Protein AF-R1BAF7-F1 (afdb_monomer_lite)

Organism: Emiliania huxleyi (NCBI:txid2903)

pLDDT: mean 77.59, std 19.06, range [38.59, 98.38]

Foldseek 3Di:
DCDPVLVVLLVVLVVLLVVLVCLVVVLVVLVVVLVVLVVVLVVLVVVLVVLVVLLVVLVVVLCCCVPPPQNVDQVNPVVCPVVVGSVSVSVVSVVVNVVSVVCNVVSVVSSVVSVVVSVVSVVVSVLSVVSVVSSVVSVVVSVVSVVVVVVVVVVVVVVVCVVVPPDPPVVVVVVVVVVVVVVVVVVVVVVVVVVVVVVVVVPCPPPPPPPPPDDDPPPVVCPVCVVVVVVVVVVVVVVVVVVVVVVVVVVVVVVVVVVVVVVVVVVVVVVVVVVVVVVVVVVVVVVCVVVPVPDPPDPDPPPPPVPPPDDPVVVVCSVVVVVVVVVPPDPPPPDDPDDDDDD

Structure (mmCIF, N/CA/C/O backb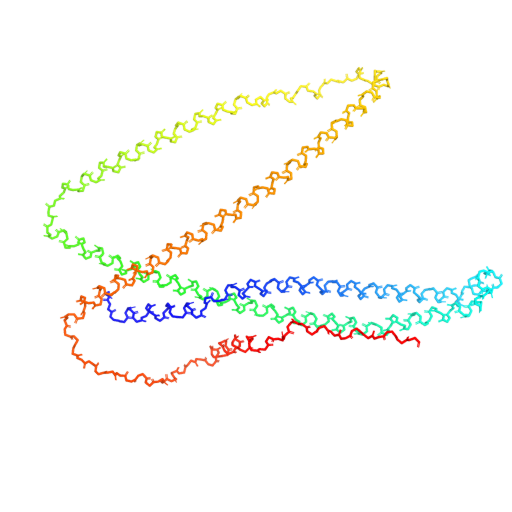one):
data_AF-R1BAF7-F1
#
_entry.id   AF-R1BAF7-F1
#
loop_
_atom_site.group_PDB
_atom_site.id
_atom_site.type_symbol
_atom_site.label_atom_id
_atom_site.label_alt_id
_atom_site.label_comp_id
_atom_site.label_asym_id
_atom_site.label_entity_id
_atom_site.label_seq_id
_atom_site.pdbx_PDB_ins_code
_atom_site.Cartn_x
_atom_site.Cartn_y
_atom_site.Cartn_z
_atom_site.occupancy
_atom_site.B_iso_or_equiv
_atom_site.auth_seq_id
_atom_site.auth_comp_id
_atom_site.auth_asym_id
_atom_site.auth_atom_id
_atom_site.pdbx_PDB_model_num
ATOM 1 N N . MET A 1 1 ? -37.057 0.776 29.603 1.00 69.56 1 MET A N 1
ATOM 2 C CA . MET A 1 1 ? -37.163 -0.385 30.514 1.00 69.56 1 MET A CA 1
ATOM 3 C C . MET A 1 1 ? -36.109 -1.383 30.066 1.00 69.56 1 MET A C 1
ATOM 5 O O . MET A 1 1 ? -36.058 -1.665 28.878 1.00 69.56 1 MET A O 1
ATOM 9 N N . VAL A 1 2 ? -35.206 -1.800 30.955 1.00 88.19 2 VAL A N 1
ATOM 10 C CA . VAL A 1 2 ? -34.151 -2.774 30.626 1.00 88.19 2 VAL A CA 1
ATOM 11 C C . VAL A 1 2 ? -34.770 -4.167 30.746 1.00 88.19 2 VAL A C 1
ATOM 13 O O . VAL A 1 2 ? -35.084 -4.596 31.853 1.00 88.19 2 VAL A O 1
ATOM 16 N N . ASP A 1 3 ? -35.018 -4.827 29.617 1.00 91.94 3 ASP A N 1
ATOM 17 C CA . ASP A 1 3 ? -35.685 -6.131 29.537 1.00 91.94 3 ASP A CA 1
ATOM 18 C C . ASP A 1 3 ? -34.829 -7.175 28.790 1.00 91.94 3 ASP A C 1
ATOM 20 O O . ASP A 1 3 ? -33.688 -6.918 28.401 1.00 91.94 3 ASP A O 1
ATOM 24 N N . ALA A 1 4 ? -35.363 -8.385 28.595 1.00 89.31 4 ALA A N 1
ATOM 25 C CA . ALA A 1 4 ? -34.662 -9.450 27.875 1.00 89.31 4 ALA A CA 1
ATOM 26 C C . ALA A 1 4 ? -34.338 -9.079 26.412 1.00 89.31 4 ALA A C 1
ATOM 28 O O . ALA A 1 4 ? -33.277 -9.451 25.905 1.00 89.31 4 ALA A O 1
ATOM 29 N N . GLY A 1 5 ? -35.216 -8.319 25.746 1.00 93.25 5 GLY A N 1
ATOM 30 C CA . GLY A 1 5 ? -35.018 -7.872 24.366 1.00 93.25 5 GLY A CA 1
ATOM 31 C C . GLY A 1 5 ? -33.861 -6.882 24.243 1.00 93.25 5 GLY A C 1
ATOM 32 O O . GLY A 1 5 ? -33.049 -6.986 23.322 1.00 93.25 5 GLY A O 1
ATOM 33 N N . PHE A 1 6 ? -33.722 -5.981 25.217 1.00 94.06 6 PHE A N 1
ATOM 34 C CA . PHE A 1 6 ? -32.590 -5.065 25.322 1.00 94.06 6 PHE A CA 1
ATOM 35 C C . PHE A 1 6 ? -31.250 -5.817 25.368 1.00 94.06 6 PHE A C 1
ATOM 37 O O . PHE A 1 6 ? -30.344 -5.513 24.590 1.00 94.06 6 PHE A O 1
ATOM 44 N N . PHE A 1 7 ? -31.129 -6.832 26.233 1.00 91.25 7 PHE A N 1
ATOM 45 C CA . PHE A 1 7 ? -29.902 -7.629 26.339 1.00 91.25 7 PHE A CA 1
ATOM 46 C C . PHE A 1 7 ? -29.615 -8.414 25.056 1.00 91.25 7 PHE A C 1
ATOM 48 O O . PHE A 1 7 ? -28.484 -8.410 24.578 1.00 91.25 7 PHE A O 1
ATOM 55 N N . SER A 1 8 ? -30.646 -9.016 24.455 1.00 94.06 8 SER A N 1
ATOM 56 C CA . SER A 1 8 ? -30.502 -9.749 23.195 1.00 94.06 8 SER A CA 1
ATOM 57 C C . SER A 1 8 ? -29.991 -8.861 22.058 1.00 94.06 8 SER A C 1
ATOM 59 O O . SER A 1 8 ? -29.144 -9.298 21.282 1.00 94.06 8 SER A O 1
ATOM 61 N N . ARG A 1 9 ? -30.478 -7.617 21.950 1.00 96.00 9 ARG A N 1
ATOM 62 C CA . ARG A 1 9 ? -29.999 -6.663 20.938 1.00 96.00 9 ARG A CA 1
ATOM 63 C C . ARG A 1 9 ? -28.548 -6.265 21.189 1.00 96.00 9 ARG A C 1
ATOM 65 O O . ARG A 1 9 ? -27.756 -6.268 20.255 1.00 96.00 9 ARG A O 1
ATOM 72 N N . HIS A 1 10 ? -28.192 -5.954 22.434 1.00 95.19 10 HIS A N 1
ATOM 73 C CA . HIS A 1 10 ? -26.815 -5.614 22.791 1.00 95.19 10 HIS A CA 1
ATOM 74 C C . HIS A 1 10 ? -25.835 -6.752 22.451 1.00 95.19 10 HIS A C 1
ATOM 76 O O . HIS A 1 10 ? -24.761 -6.506 21.895 1.00 95.19 10 HIS A O 1
ATOM 82 N N . ASP A 1 11 ? -26.207 -7.994 22.767 1.00 94.31 11 ASP A N 1
ATOM 83 C CA . ASP A 1 11 ? -25.380 -9.169 22.492 1.00 94.31 11 ASP A CA 1
ATOM 84 C C . ASP A 1 11 ? -25.240 -9.407 20.979 1.00 94.31 11 ASP A C 1
ATOM 86 O O . ASP A 1 11 ? -24.140 -9.699 20.511 1.00 94.31 11 ASP A O 1
ATOM 90 N N . ALA A 1 12 ? -26.306 -9.182 20.199 1.00 96.75 12 ALA A N 1
ATOM 91 C CA . ALA A 1 12 ? -26.259 -9.242 18.736 1.00 96.75 12 ALA A CA 1
ATOM 92 C C . ALA A 1 12 ? -25.323 -8.180 18.130 1.00 96.75 12 ALA A C 1
ATOM 94 O O . ALA A 1 12 ? -24.462 -8.523 17.321 1.00 96.75 12 ALA A O 1
ATOM 95 N N . LEU A 1 13 ? -25.426 -6.917 18.567 1.00 95.56 13 LEU A N 1
ATOM 96 C CA . LEU A 1 13 ? -24.535 -5.834 18.121 1.00 95.56 13 LEU A CA 1
ATOM 97 C C . LEU A 1 13 ? -23.070 -6.136 18.458 1.00 95.56 13 LEU A C 1
ATOM 99 O O . LEU A 1 13 ? -22.183 -5.942 17.630 1.00 95.56 13 LEU A O 1
ATOM 103 N N . SER A 1 14 ? -22.821 -6.643 19.668 1.00 95.19 14 SER A N 1
ATOM 104 C CA . SER A 1 14 ? -21.474 -6.999 20.126 1.00 95.19 14 SER A CA 1
ATOM 105 C C . SER A 1 14 ? -20.892 -8.165 19.320 1.00 95.19 14 SER A C 1
ATOM 107 O O . SER A 1 14 ? -19.715 -8.138 18.969 1.00 95.19 14 SER A O 1
ATOM 109 N N . ALA A 1 15 ? -21.705 -9.175 18.995 1.00 96.25 15 ALA A N 1
ATOM 110 C CA . ALA A 1 15 ? -21.289 -10.300 18.161 1.00 96.25 15 ALA A CA 1
ATOM 111 C C . ALA A 1 15 ? -20.980 -9.865 16.717 1.00 96.25 15 ALA A C 1
ATOM 113 O O . ALA A 1 15 ? -19.962 -10.278 16.159 1.00 96.25 15 ALA A O 1
ATOM 114 N N . GLU A 1 16 ? -21.811 -8.995 16.131 1.00 96.88 16 GLU A N 1
ATOM 115 C CA . GLU A 1 16 ? -21.566 -8.427 14.799 1.00 96.88 16 GLU A CA 1
ATOM 116 C C . GLU A 1 16 ? -20.278 -7.587 14.796 1.00 96.88 16 GLU A C 1
ATOM 118 O O . GLU A 1 16 ? -19.414 -7.796 13.944 1.00 96.88 16 GLU A O 1
ATOM 123 N N . ALA A 1 17 ? -20.075 -6.716 15.791 1.00 96.00 17 ALA A N 1
ATOM 124 C CA . ALA A 1 17 ? -18.843 -5.938 15.923 1.00 96.00 17 ALA A CA 1
ATOM 125 C C . ALA A 1 17 ? -17.602 -6.841 16.055 1.00 96.00 17 ALA A C 1
ATOM 127 O O . ALA A 1 17 ? -16.595 -6.618 15.380 1.00 96.00 17 ALA A O 1
ATOM 128 N N . GLN A 1 18 ? -17.695 -7.912 16.851 1.00 95.19 18 GLN A N 1
ATOM 129 C CA . GLN A 1 18 ? -16.618 -8.888 17.022 1.00 95.19 18 GLN A CA 1
ATOM 130 C C . GLN A 1 18 ? -16.275 -9.614 15.713 1.00 95.19 18 GLN A C 1
ATOM 132 O O . GLN A 1 18 ? -15.103 -9.890 15.454 1.00 95.19 18 GLN A O 1
ATOM 137 N N . SER A 1 19 ? -17.264 -9.892 14.857 1.00 96.25 19 SER A N 1
ATOM 138 C CA . SER A 1 19 ? -17.020 -10.496 13.538 1.00 96.25 19 SER A CA 1
ATOM 139 C C . SER A 1 19 ? -16.192 -9.593 12.608 1.00 96.25 19 SER A C 1
ATOM 141 O O . SER A 1 19 ? -15.503 -10.084 11.716 1.00 96.25 19 SER A O 1
ATOM 143 N N . LEU A 1 20 ? -16.187 -8.279 12.865 1.00 96.12 20 LEU A N 1
ATOM 144 C CA . LEU A 1 20 ? -15.464 -7.258 12.101 1.00 96.12 20 LEU A CA 1
ATOM 145 C C . LEU A 1 20 ? -14.132 -6.833 12.752 1.00 96.12 20 LEU A C 1
ATOM 147 O O . LEU A 1 20 ? -13.498 -5.874 12.302 1.00 96.12 20 LEU A O 1
ATOM 151 N N . LEU A 1 21 ? -13.671 -7.529 13.799 1.00 95.25 21 LEU A N 1
ATOM 152 C CA . LEU A 1 21 ? -12.468 -7.163 14.561 1.00 95.25 21 LEU A CA 1
ATOM 153 C C . LEU A 1 21 ? -11.217 -7.020 13.670 1.00 95.25 21 LEU A C 1
ATOM 155 O O . LEU A 1 21 ? -10.439 -6.082 13.824 1.00 95.25 21 LEU A O 1
ATOM 159 N N . TYR A 1 22 ? -11.049 -7.907 12.687 1.00 93.69 22 TYR A N 1
ATOM 160 C CA . TYR A 1 22 ? -9.862 -7.935 11.823 1.00 93.69 22 TYR A CA 1
ATOM 161 C C . TYR A 1 22 ? -9.885 -6.912 10.672 1.00 93.69 22 TYR A C 1
ATOM 163 O O . TYR A 1 22 ? -8.894 -6.794 9.948 1.00 93.69 22 TYR A O 1
ATOM 171 N N . ALA A 1 23 ? -10.977 -6.156 10.497 1.00 94.31 23 ALA A N 1
ATOM 172 C CA . ALA A 1 23 ? -11.142 -5.246 9.362 1.00 94.31 23 ALA A CA 1
ATOM 173 C C . ALA A 1 23 ? -10.102 -4.109 9.334 1.00 94.31 23 ALA A C 1
ATOM 175 O O . ALA A 1 23 ? -9.592 -3.794 8.263 1.00 94.31 23 ALA A O 1
ATOM 176 N N . ASP A 1 24 ? -9.728 -3.528 10.484 1.00 95.38 24 ASP A N 1
ATOM 177 C CA . ASP A 1 24 ? -8.700 -2.468 10.535 1.00 95.38 24 ASP A CA 1
ATOM 178 C C . ASP A 1 24 ? -7.315 -2.989 10.133 1.00 95.38 24 ASP A C 1
ATOM 180 O O . ASP A 1 24 ? -6.595 -2.334 9.378 1.00 95.38 24 ASP A O 1
ATOM 184 N N . GLY A 1 25 ? -6.944 -4.178 10.624 1.00 91.88 25 GLY A N 1
ATOM 185 C CA . GLY A 1 25 ? -5.668 -4.812 10.290 1.00 91.88 25 GLY A CA 1
ATOM 186 C C . GLY A 1 25 ? -5.573 -5.105 8.794 1.00 91.88 25 GLY A C 1
ATOM 187 O O . GLY A 1 25 ? -4.608 -4.700 8.145 1.00 91.88 25 GLY A O 1
ATOM 188 N N . ALA A 1 26 ? -6.624 -5.711 8.234 1.00 93.44 26 ALA A N 1
ATOM 189 C CA . ALA A 1 26 ? -6.725 -5.973 6.802 1.00 93.44 26 ALA A CA 1
ATOM 190 C C . ALA A 1 26 ? -6.718 -4.679 5.969 1.00 93.44 26 ALA A C 1
ATOM 192 O O . ALA A 1 26 ? -6.096 -4.633 4.907 1.00 93.44 26 ALA A O 1
ATOM 193 N N . LEU A 1 27 ? -7.375 -3.610 6.440 1.00 95.62 27 LEU A N 1
ATOM 194 C CA . LEU A 1 27 ? -7.372 -2.312 5.764 1.00 95.62 27 LEU A CA 1
ATOM 195 C C . LEU A 1 27 ? -5.961 -1.718 5.714 1.00 95.62 27 LEU A C 1
ATOM 197 O O . LEU A 1 27 ? -5.528 -1.266 4.654 1.00 95.62 27 LEU A O 1
ATOM 201 N N . SER A 1 28 ? -5.241 -1.741 6.836 1.00 95.69 28 SER A N 1
ATOM 202 C CA . SER A 1 28 ? -3.860 -1.258 6.923 1.00 95.69 28 SER A CA 1
ATOM 203 C C . SER A 1 28 ? -2.930 -2.021 5.971 1.00 95.69 28 SER A C 1
ATOM 205 O O . SER A 1 28 ? -2.203 -1.407 5.186 1.00 95.69 28 SER A O 1
ATOM 207 N N . GLU A 1 29 ? -3.016 -3.355 5.962 1.00 94.25 29 GLU A N 1
ATOM 208 C CA . GLU A 1 29 ? -2.241 -4.212 5.056 1.00 94.25 29 GLU A CA 1
ATOM 209 C C . GLU A 1 29 ? -2.571 -3.924 3.582 1.00 94.25 29 GLU A C 1
ATOM 211 O O . GLU A 1 29 ? -1.671 -3.711 2.767 1.00 94.25 29 GLU A O 1
ATOM 216 N N . THR A 1 30 ? -3.858 -3.821 3.240 1.00 91.94 30 THR A N 1
ATOM 217 C CA . THR A 1 30 ? -4.313 -3.501 1.876 1.00 91.94 30 THR A CA 1
ATOM 218 C C . THR A 1 30 ? -3.795 -2.132 1.427 1.00 91.94 30 THR A C 1
ATOM 220 O O . THR A 1 30 ? -3.320 -1.983 0.303 1.00 91.94 30 THR A O 1
ATOM 223 N N . GLN A 1 31 ? -3.808 -1.129 2.310 1.00 97.31 31 GLN A N 1
ATOM 224 C CA . GLN A 1 31 ? -3.257 0.197 2.018 1.00 97.31 31 GLN A CA 1
ATOM 225 C C . GLN A 1 31 ? -1.736 0.174 1.826 1.00 97.31 31 GLN A C 1
ATOM 227 O O . GLN A 1 31 ? -1.216 0.885 0.960 1.00 97.31 31 GLN A O 1
ATOM 232 N N . GLN A 1 32 ? -1.007 -0.627 2.606 1.00 95.62 32 GLN A N 1
ATOM 233 C CA . GLN A 1 32 ? 0.432 -0.811 2.425 1.00 95.62 32 GLN A CA 1
ATOM 234 C C . GLN A 1 32 ? 0.739 -1.476 1.077 1.00 95.62 32 GLN A C 1
ATOM 236 O O . GLN A 1 32 ? 1.602 -0.990 0.338 1.00 95.62 32 GLN A O 1
ATOM 241 N N . ASN A 1 33 ? -0.009 -2.524 0.723 1.00 93.44 33 ASN A N 1
ATOM 242 C CA . ASN A 1 33 ? 0.102 -3.200 -0.568 1.00 93.44 33 ASN A CA 1
ATOM 243 C C . ASN A 1 33 ? -0.200 -2.238 -1.720 1.00 93.44 33 ASN A C 1
ATOM 245 O O . ASN A 1 33 ? 0.594 -2.143 -2.652 1.00 93.44 33 ASN A O 1
ATOM 249 N N . LEU A 1 34 ? -1.263 -1.436 -1.618 1.00 97.12 34 LEU A N 1
ATOM 250 C CA . LEU A 1 34 ? -1.613 -0.432 -2.622 1.00 97.12 34 LEU A CA 1
ATOM 251 C C . LEU A 1 34 ? -0.464 0.561 -2.865 1.00 97.12 34 LEU A C 1
ATOM 253 O O . LEU A 1 34 ? -0.120 0.838 -4.015 1.00 97.12 34 LEU A O 1
ATOM 257 N N . ARG A 1 35 ? 0.189 1.058 -1.804 1.00 97.94 35 ARG A N 1
ATOM 258 C CA . ARG A 1 35 ? 1.363 1.947 -1.929 1.00 97.94 35 ARG A CA 1
ATOM 259 C C . ARG A 1 35 ? 2.546 1.252 -2.604 1.00 97.94 35 ARG A C 1
ATOM 261 O O . ARG A 1 35 ? 3.232 1.871 -3.417 1.00 97.94 35 ARG A O 1
ATOM 268 N N . SER A 1 36 ? 2.789 -0.015 -2.271 1.00 95.69 36 SER A N 1
ATOM 269 C CA . SER A 1 36 ? 3.869 -0.810 -2.862 1.00 95.69 36 SER A CA 1
ATOM 270 C C . SER A 1 36 ? 3.627 -1.099 -4.347 1.00 95.69 36 SER A C 1
ATOM 272 O O . SER A 1 36 ? 4.528 -0.895 -5.156 1.00 95.69 36 SER A O 1
ATOM 274 N N . VAL A 1 37 ? 2.410 -1.490 -4.730 1.00 95.12 37 VAL A N 1
ATOM 275 C CA . VAL A 1 37 ? 2.057 -1.755 -6.133 1.00 95.12 37 VAL A CA 1
ATOM 276 C C . VAL A 1 37 ? 2.070 -0.462 -6.951 1.00 95.12 37 VAL A C 1
ATOM 278 O O . VAL A 1 37 ? 2.620 -0.448 -8.046 1.00 95.12 37 VAL A O 1
ATOM 281 N N . THR A 1 38 ? 1.587 0.653 -6.393 1.00 97.31 38 THR A N 1
ATOM 282 C CA . THR A 1 38 ? 1.651 1.970 -7.056 1.00 97.31 38 THR A CA 1
ATOM 283 C C . THR A 1 38 ? 3.096 2.405 -7.330 1.00 97.31 38 THR A C 1
ATOM 285 O O . THR A 1 38 ? 3.392 2.989 -8.368 1.00 97.31 38 THR A O 1
ATOM 288 N N . SER A 1 39 ? 4.041 2.136 -6.422 1.00 96.06 39 SER A N 1
ATOM 289 C CA . SER A 1 39 ? 5.450 2.464 -6.684 1.00 96.06 39 SER A CA 1
ATOM 290 C C . SER A 1 39 ? 6.077 1.539 -7.735 1.00 96.06 39 SER A C 1
ATOM 292 O O . SER A 1 39 ? 6.884 1.996 -8.551 1.00 96.06 39 SER A O 1
ATOM 294 N N . ALA A 1 40 ? 5.679 0.263 -7.760 1.00 94.75 40 ALA A N 1
ATOM 295 C CA . ALA A 1 40 ? 6.088 -0.691 -8.784 1.00 94.75 40 ALA A CA 1
ATOM 296 C C . ALA A 1 40 ? 5.547 -0.324 -10.177 1.00 94.75 40 ALA A C 1
ATOM 298 O O . ALA A 1 40 ? 6.279 -0.458 -11.157 1.00 94.75 40 ALA A O 1
ATOM 299 N N . GLU A 1 41 ? 4.313 0.174 -10.261 1.00 97.88 41 GLU A N 1
ATOM 300 C CA . GLU A 1 41 ? 3.677 0.657 -11.493 1.00 97.88 41 GLU A CA 1
ATOM 301 C C . GLU A 1 41 ? 4.430 1.861 -12.074 1.00 97.88 41 GLU A C 1
ATOM 303 O O . GLU A 1 41 ? 4.932 1.768 -13.194 1.00 97.88 41 GLU A O 1
ATOM 308 N N . ARG A 1 42 ? 4.708 2.900 -11.274 1.00 98.06 42 ARG A N 1
ATOM 309 C CA . ARG A 1 42 ? 5.569 4.030 -11.689 1.00 98.06 42 ARG A CA 1
ATOM 310 C C . ARG A 1 42 ? 6.957 3.594 -12.160 1.00 98.06 42 ARG A C 1
ATOM 312 O O . ARG A 1 42 ? 7.541 4.180 -13.074 1.00 98.06 42 ARG A O 1
ATOM 319 N N . SER A 1 43 ? 7.531 2.574 -11.519 1.00 96.69 43 SER A N 1
ATOM 320 C CA . SER A 1 43 ? 8.814 2.008 -11.945 1.00 96.69 43 SER A CA 1
ATOM 321 C C . SER A 1 43 ? 8.698 1.316 -13.308 1.00 96.69 43 SER A C 1
ATOM 323 O O . SER A 1 43 ? 9.565 1.512 -14.163 1.00 96.69 43 SER A O 1
ATOM 325 N N . ALA A 1 44 ? 7.629 0.548 -13.535 1.00 95.69 44 ALA A N 1
ATOM 326 C CA . ALA A 1 44 ? 7.351 -0.113 -14.808 1.00 95.69 44 ALA A CA 1
ATOM 327 C C . ALA A 1 44 ? 7.097 0.902 -15.936 1.00 95.69 44 ALA A C 1
ATOM 329 O O . ALA A 1 44 ? 7.699 0.779 -17.005 1.00 95.69 44 ALA A O 1
ATOM 330 N N . GLU A 1 45 ? 6.318 1.954 -15.674 1.00 98.12 45 GLU A N 1
ATOM 331 C CA . GLU A 1 45 ? 6.094 3.062 -16.608 1.00 98.12 45 GLU A CA 1
ATOM 332 C C . GLU A 1 45 ? 7.427 3.727 -16.996 1.00 98.12 45 GLU A C 1
ATOM 334 O O . GLU A 1 45 ? 7.754 3.873 -18.178 1.00 98.12 45 GLU A O 1
ATOM 339 N N . SER A 1 46 ? 8.266 4.056 -16.006 1.00 97.88 46 SER A N 1
ATOM 340 C CA . SER A 1 46 ? 9.597 4.630 -16.238 1.00 97.88 46 SER A CA 1
ATOM 341 C C . SER A 1 46 ? 10.483 3.714 -17.094 1.00 97.88 46 SER A C 1
ATOM 343 O O . SER A 1 46 ? 11.163 4.181 -18.016 1.00 97.88 46 SER A O 1
ATOM 345 N N . GLN A 1 47 ? 10.442 2.397 -16.860 1.00 97.62 47 GLN A N 1
ATOM 346 C CA . GLN A 1 47 ? 11.152 1.411 -17.682 1.00 97.62 47 GLN A CA 1
ATOM 347 C C . GLN A 1 47 ? 10.633 1.383 -19.123 1.00 97.62 47 GLN A C 1
ATOM 349 O O . GLN A 1 47 ? 11.447 1.363 -20.053 1.00 97.62 47 GLN A O 1
ATOM 354 N N . ARG A 1 48 ? 9.311 1.441 -19.332 1.00 98.12 48 ARG A N 1
ATOM 355 C CA . ARG A 1 48 ? 8.706 1.529 -20.668 1.00 98.12 48 ARG A CA 1
ATOM 356 C C . ARG A 1 48 ? 9.142 2.801 -21.389 1.00 98.12 48 ARG A C 1
ATOM 358 O O . ARG A 1 48 ? 9.616 2.724 -22.523 1.00 98.12 48 ARG A O 1
ATOM 365 N N . VAL A 1 49 ? 9.059 3.960 -20.738 1.00 98.31 49 VAL A N 1
ATOM 366 C CA . VAL A 1 49 ? 9.485 5.247 -21.315 1.00 98.31 49 VAL A CA 1
ATOM 367 C C . VAL A 1 49 ? 10.981 5.235 -21.641 1.00 98.31 49 VAL A C 1
ATOM 369 O O . VAL A 1 49 ? 11.398 5.687 -22.710 1.00 98.31 49 VAL A O 1
ATOM 372 N N . ALA A 1 50 ? 11.817 4.678 -20.762 1.00 97.62 50 ALA A N 1
ATOM 373 C CA . ALA A 1 50 ? 13.246 4.528 -21.017 1.00 97.62 50 ALA A CA 1
ATOM 374 C C . ALA A 1 50 ? 13.526 3.605 -22.214 1.00 97.62 50 ALA A C 1
ATOM 376 O O . ALA A 1 50 ? 14.412 3.900 -23.021 1.00 97.62 50 ALA A O 1
ATOM 377 N N . ASN A 1 51 ? 12.772 2.513 -22.359 1.00 98.12 51 ASN A N 1
ATOM 378 C CA . ASN A 1 51 ? 12.861 1.620 -23.510 1.00 98.12 51 ASN A CA 1
ATOM 379 C C . ASN A 1 51 ? 12.472 2.343 -24.813 1.00 98.12 51 ASN A C 1
ATOM 381 O O . ASN A 1 51 ? 13.251 2.334 -25.763 1.00 98.12 51 ASN A O 1
ATOM 385 N N . GLN A 1 52 ? 11.361 3.085 -24.823 1.00 98.31 52 GLN A N 1
ATOM 386 C CA . GLN A 1 52 ? 10.932 3.897 -25.971 1.00 98.31 52 GLN A CA 1
ATOM 387 C C . GLN A 1 52 ? 11.991 4.930 -26.383 1.00 98.31 52 GLN A C 1
ATOM 389 O O . GLN A 1 52 ? 12.305 5.080 -27.566 1.00 98.31 52 GLN A O 1
ATOM 394 N N . ARG A 1 53 ? 12.621 5.606 -25.412 1.00 98.38 53 ARG A N 1
ATOM 395 C CA . ARG A 1 53 ? 13.731 6.537 -25.680 1.00 98.38 53 ARG A CA 1
ATOM 396 C C . ARG A 1 53 ? 14.932 5.834 -26.317 1.00 98.38 53 ARG A C 1
ATOM 398 O O . ARG A 1 53 ? 15.548 6.399 -27.223 1.00 98.38 53 ARG A O 1
ATOM 405 N N . LYS A 1 54 ? 15.271 4.616 -25.874 1.00 98.06 54 LYS A N 1
ATOM 406 C CA . LYS A 1 54 ? 16.350 3.811 -26.476 1.00 98.06 54 LYS A CA 1
ATOM 407 C C . LYS A 1 54 ? 16.016 3.412 -27.913 1.00 98.06 54 LYS A C 1
ATOM 409 O O . LYS A 1 54 ? 16.889 3.564 -28.768 1.00 98.06 54 LYS A O 1
ATOM 414 N N . GLN A 1 55 ? 14.781 2.987 -28.186 1.00 98.12 55 GLN A N 1
ATOM 415 C CA . GLN A 1 55 ? 14.320 2.670 -29.542 1.00 98.12 55 GLN A CA 1
ATOM 416 C C . GLN A 1 55 ? 14.478 3.883 -30.470 1.00 98.12 55 GLN A C 1
ATOM 418 O O . GLN A 1 55 ? 15.227 3.811 -31.444 1.00 98.12 55 GLN A O 1
ATOM 423 N N . ALA A 1 56 ? 13.922 5.038 -30.090 1.00 98.19 56 ALA A N 1
ATOM 424 C CA . ALA A 1 56 ? 14.023 6.272 -30.873 1.00 98.19 56 ALA A CA 1
ATOM 425 C C . ALA A 1 56 ? 15.481 6.731 -31.079 1.00 98.19 56 ALA A C 1
ATOM 427 O O . ALA A 1 56 ? 15.866 7.204 -32.152 1.00 98.19 56 ALA A O 1
ATOM 428 N N . GLN A 1 57 ? 16.339 6.587 -30.062 1.00 98.12 57 GLN A N 1
ATOM 429 C CA . GLN A 1 57 ? 17.762 6.907 -30.192 1.00 98.12 57 GLN A CA 1
ATOM 430 C C . GLN A 1 57 ? 18.472 5.969 -31.180 1.00 98.12 57 GLN A C 1
ATOM 432 O O . GLN A 1 57 ? 19.334 6.424 -31.938 1.00 98.12 57 GLN A O 1
ATOM 437 N N . ARG A 1 58 ? 18.150 4.670 -31.165 1.00 97.75 58 ARG A N 1
ATOM 438 C CA . ARG A 1 58 ? 18.725 3.674 -32.082 1.00 97.75 58 ARG A CA 1
ATOM 439 C C . ARG A 1 58 ? 18.265 3.923 -33.514 1.00 97.75 58 ARG A C 1
ATOM 441 O O . ARG A 1 58 ? 19.116 3.933 -34.396 1.00 97.75 58 ARG A O 1
ATOM 448 N N . GLU A 1 59 ? 16.991 4.239 -33.724 1.00 98.19 59 GLU A N 1
ATOM 449 C CA . GLU A 1 59 ? 16.444 4.624 -35.032 1.00 98.19 59 GLU A CA 1
ATOM 450 C C . GLU A 1 59 ? 17.177 5.839 -35.614 1.00 98.19 59 GLU A C 1
ATOM 452 O O . GLU A 1 59 ? 17.719 5.753 -36.711 1.00 98.19 59 GLU A O 1
ATOM 457 N N . ARG A 1 60 ? 17.352 6.920 -34.838 1.00 97.69 60 ARG A N 1
ATOM 458 C CA . ARG A 1 60 ? 18.137 8.097 -35.273 1.00 97.69 60 ARG A CA 1
ATOM 459 C C . ARG A 1 60 ? 19.594 7.768 -35.609 1.00 97.69 60 ARG A C 1
ATOM 461 O O . ARG A 1 60 ? 20.204 8.413 -36.458 1.00 97.69 60 ARG A O 1
ATOM 468 N N . ARG A 1 61 ? 20.204 6.815 -34.896 1.00 96.12 61 ARG A N 1
ATOM 469 C CA . ARG A 1 61 ? 21.589 6.384 -35.161 1.00 96.12 61 ARG A CA 1
ATOM 470 C C . ARG A 1 61 ? 21.688 5.556 -36.437 1.00 96.12 61 ARG A C 1
ATOM 472 O O . ARG A 1 61 ? 22.684 5.705 -37.140 1.00 96.12 61 ARG A O 1
ATOM 479 N N . ILE A 1 62 ? 20.703 4.696 -36.695 1.00 96.00 62 ILE A N 1
ATOM 480 C CA . ILE A 1 62 ? 20.593 3.912 -37.930 1.00 96.00 62 ILE A CA 1
ATOM 481 C C . ILE A 1 62 ? 20.415 4.870 -39.106 1.00 96.00 62 ILE A C 1
ATOM 483 O O . ILE A 1 62 ? 21.268 4.880 -39.985 1.00 96.00 62 ILE A O 1
ATOM 487 N N . ASP A 1 63 ? 19.426 5.759 -39.031 1.00 96.94 63 ASP A N 1
ATOM 488 C CA . ASP A 1 63 ? 19.133 6.777 -40.043 1.00 96.94 63 ASP A CA 1
ATOM 489 C C . ASP A 1 63 ? 20.362 7.637 -40.376 1.00 96.94 63 ASP A C 1
ATOM 491 O O . ASP A 1 63 ? 20.748 7.776 -41.534 1.00 96.94 63 ASP A O 1
ATOM 495 N N . ARG A 1 64 ? 21.091 8.115 -39.356 1.00 95.38 64 ARG A N 1
ATOM 496 C CA . ARG A 1 64 ? 22.339 8.864 -39.569 1.00 95.38 64 ARG A CA 1
ATOM 497 C C . ARG A 1 64 ? 23.406 8.050 -40.307 1.00 95.38 64 ARG A C 1
ATOM 499 O O . ARG A 1 64 ? 24.169 8.632 -41.068 1.00 95.38 64 ARG A O 1
ATOM 506 N N . CYS A 1 65 ? 23.516 6.747 -40.050 1.00 94.56 65 CYS A N 1
ATOM 507 C CA . CYS A 1 65 ? 24.486 5.894 -40.743 1.00 94.56 65 CYS A CA 1
ATOM 508 C C . CYS A 1 65 ? 24.026 5.525 -42.161 1.00 94.56 65 CYS A C 1
ATOM 510 O O . CYS A 1 65 ? 24.878 5.286 -43.005 1.00 94.56 65 CYS A O 1
ATOM 512 N N . GLU A 1 66 ? 22.719 5.471 -42.420 1.00 95.38 66 GLU A N 1
ATOM 513 C CA . GLU A 1 66 ? 22.159 5.138 -43.736 1.00 95.38 66 GLU A CA 1
ATOM 514 C C . GLU A 1 66 ? 22.137 6.356 -44.676 1.00 95.38 66 GLU A C 1
ATOM 516 O O . GLU A 1 66 ? 22.495 6.227 -45.842 1.00 95.38 66 GLU A O 1
ATOM 521 N N . ASN A 1 67 ? 21.807 7.546 -44.162 1.00 95.81 67 ASN A N 1
ATOM 522 C CA . ASN A 1 67 ? 21.500 8.720 -44.988 1.00 95.81 67 ASN A CA 1
ATOM 523 C C . ASN A 1 67 ? 22.570 9.827 -44.974 1.00 95.81 67 ASN A C 1
ATOM 525 O O . ASN A 1 67 ? 22.524 10.749 -45.788 1.00 95.81 67 ASN A O 1
ATOM 529 N N . SER A 1 68 ? 23.549 9.791 -44.064 1.00 94.75 68 SER A N 1
ATOM 530 C CA . SER A 1 68 ? 24.597 10.821 -44.024 1.00 94.75 68 SER A CA 1
ATOM 531 C C . SER A 1 68 ? 25.750 10.494 -44.968 1.00 94.75 68 SER A C 1
ATOM 533 O O . SER A 1 68 ? 26.392 9.460 -44.820 1.00 94.75 68 SER A O 1
ATOM 535 N N . TRP A 1 69 ? 26.120 11.433 -45.842 1.00 91.69 69 TRP A N 1
ATOM 536 C CA . TRP A 1 69 ? 27.325 11.313 -46.675 1.00 91.69 69 TRP A CA 1
ATOM 537 C C . TRP A 1 69 ? 28.610 11.141 -45.838 1.00 91.69 69 TRP A C 1
ATOM 539 O O . TRP A 1 69 ? 29.508 10.379 -46.201 1.00 91.69 69 TRP A O 1
ATOM 549 N N . PHE A 1 70 ? 28.676 11.804 -44.678 1.00 91.00 70 PHE A N 1
ATOM 550 C CA . PHE A 1 70 ? 29.819 11.737 -43.771 1.00 91.00 70 PHE A CA 1
ATOM 551 C C . PHE A 1 70 ? 29.790 10.466 -42.914 1.00 91.00 70 PHE A C 1
ATOM 553 O O . PHE A 1 70 ? 30.795 9.766 -42.797 1.00 91.00 70 PHE A O 1
ATOM 560 N N . TYR A 1 71 ? 28.637 10.134 -42.317 1.00 86.94 71 TYR A N 1
ATOM 561 C CA . TYR A 1 71 ? 28.553 8.990 -41.402 1.00 86.94 71 TYR A CA 1
ATOM 562 C C . TYR A 1 71 ? 28.286 7.635 -42.075 1.00 86.94 71 TYR A C 1
ATOM 564 O O . TYR A 1 71 ? 28.497 6.610 -41.421 1.00 86.94 71 TYR A O 1
ATOM 572 N N . GLY A 1 72 ? 27.862 7.631 -43.340 1.00 84.81 72 GLY A N 1
ATOM 573 C CA . GLY A 1 72 ? 27.597 6.439 -44.150 1.00 84.81 72 GLY A CA 1
ATOM 574 C C . GLY A 1 72 ? 28.818 5.889 -44.889 1.00 84.81 72 GLY A C 1
ATOM 575 O O . GLY A 1 72 ? 28.823 4.733 -45.306 1.00 84.81 72 GLY A O 1
ATOM 576 N N . THR A 1 73 ? 29.893 6.674 -44.998 1.00 87.25 73 THR A N 1
ATOM 577 C CA . THR A 1 73 ? 31.098 6.277 -45.734 1.00 87.25 73 THR A CA 1
ATOM 578 C C . THR A 1 73 ? 32.123 5.631 -44.800 1.00 87.25 73 THR A C 1
ATOM 580 O O . THR A 1 73 ? 32.738 6.309 -43.976 1.00 87.25 73 THR A O 1
ATOM 583 N N . THR A 1 74 ? 32.369 4.323 -44.952 1.00 86.06 74 THR A N 1
ATOM 584 C CA . THR A 1 74 ? 33.364 3.577 -44.151 1.00 86.06 74 THR A CA 1
ATOM 585 C C . THR A 1 74 ? 34.754 4.220 -44.198 1.00 86.06 74 THR A C 1
ATOM 587 O O . THR A 1 74 ? 35.427 4.280 -43.173 1.00 86.06 74 THR A O 1
ATOM 590 N N . ALA A 1 75 ? 35.171 4.772 -45.343 1.00 82.50 75 ALA A N 1
ATOM 591 C CA . ALA A 1 75 ? 36.485 5.403 -45.510 1.00 82.50 75 ALA A CA 1
ATOM 592 C C . ALA A 1 75 ? 36.732 6.599 -44.564 1.00 82.50 75 ALA A C 1
ATOM 594 O O . ALA A 1 75 ? 37.872 6.853 -44.194 1.00 82.50 75 ALA A O 1
ATOM 595 N N . LEU A 1 76 ? 35.681 7.295 -44.117 1.00 82.38 76 LEU A N 1
ATOM 596 C CA . LEU A 1 76 ? 35.786 8.444 -43.206 1.00 82.38 76 LEU A CA 1
ATOM 597 C C . LEU A 1 76 ? 35.690 8.047 -41.720 1.00 82.38 76 LEU A C 1
ATOM 599 O O . LEU A 1 76 ? 35.697 8.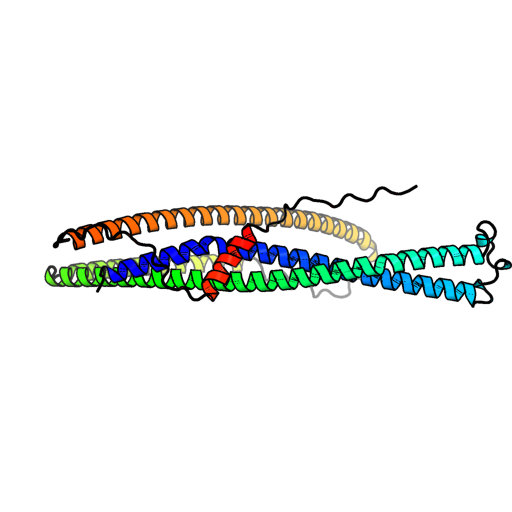907 -40.841 1.00 82.38 76 LEU A O 1
ATOM 603 N N . GLN A 1 77 ? 35.589 6.747 -41.419 1.00 83.00 77 GLN A N 1
ATOM 604 C CA . GLN A 1 77 ? 35.480 6.214 -40.058 1.00 83.00 77 GLN A CA 1
ATOM 605 C C . GLN A 1 77 ? 36.499 5.090 -39.816 1.00 83.00 77 GLN A C 1
ATOM 607 O O . GLN A 1 77 ? 36.099 3.919 -39.768 1.00 83.00 77 GLN A O 1
ATOM 612 N N . PRO A 1 78 ? 37.791 5.415 -39.605 1.00 86.06 78 PRO A N 1
ATOM 613 C CA . PRO A 1 78 ? 38.856 4.429 -39.392 1.00 86.06 78 PRO A CA 1
ATOM 614 C C . PRO A 1 78 ? 38.532 3.418 -38.286 1.00 86.06 78 PRO A C 1
ATOM 616 O O . PRO A 1 78 ? 38.799 2.225 -38.409 1.00 86.06 78 PRO A O 1
ATOM 619 N N . GLN A 1 79 ? 37.834 3.867 -37.240 1.00 85.06 79 GLN A N 1
ATOM 620 C CA . GLN A 1 79 ? 37.379 3.029 -36.132 1.00 85.06 79 GLN A CA 1
ATOM 621 C C . GLN A 1 79 ? 36.418 1.900 -36.540 1.00 85.06 79 GLN A C 1
ATOM 623 O O . GLN A 1 79 ? 36.213 0.972 -35.766 1.00 85.06 79 GLN A O 1
ATOM 628 N N . THR A 1 80 ? 35.787 1.964 -37.716 1.00 85.56 80 THR A N 1
ATOM 629 C CA . THR A 1 80 ? 34.869 0.915 -38.197 1.00 85.56 80 THR A CA 1
ATOM 630 C C . THR A 1 80 ? 35.547 -0.124 -39.080 1.00 85.56 80 THR A C 1
ATOM 632 O O . THR A 1 80 ? 34.969 -1.191 -39.279 1.00 85.56 80 THR A O 1
ATOM 635 N N . TRP A 1 81 ? 36.767 0.133 -39.565 1.00 86.38 81 TRP A N 1
ATOM 636 C CA . TRP A 1 81 ? 37.453 -0.736 -40.528 1.00 86.38 81 TRP A CA 1
ATOM 637 C C . TRP A 1 81 ? 37.690 -2.139 -39.969 1.00 86.38 81 TRP A C 1
ATOM 639 O O . TRP A 1 81 ? 37.411 -3.127 -40.638 1.00 86.38 81 TRP A O 1
ATOM 649 N N . VAL A 1 82 ? 38.089 -2.224 -38.700 1.00 88.94 82 VAL A N 1
ATOM 650 C CA . VAL A 1 82 ? 38.363 -3.497 -38.012 1.00 88.94 82 VAL A CA 1
ATOM 651 C C . VAL A 1 82 ? 37.075 -4.255 -37.643 1.00 88.94 82 VAL A C 1
ATOM 653 O O . VAL A 1 82 ? 37.105 -5.450 -37.379 1.00 88.94 82 VAL A O 1
ATOM 656 N N . TYR A 1 83 ? 35.914 -3.591 -37.663 1.00 87.69 83 TYR A N 1
ATOM 657 C CA . TYR A 1 83 ? 34.642 -4.140 -37.172 1.00 87.69 83 TYR A CA 1
ATOM 658 C C . TYR A 1 83 ? 33.594 -4.362 -38.270 1.00 87.69 83 TYR A C 1
ATOM 660 O O . TYR A 1 83 ? 32.392 -4.317 -37.974 1.00 87.69 83 TYR A O 1
ATOM 668 N N . GLY A 1 84 ? 34.038 -4.569 -39.516 1.00 91.56 84 GLY A N 1
ATOM 669 C CA . GLY A 1 84 ? 33.176 -4.840 -40.673 1.00 91.56 84 GLY A CA 1
ATOM 670 C C . GLY A 1 84 ? 32.533 -3.598 -41.304 1.00 91.56 84 GLY A C 1
ATOM 671 O O . GLY A 1 84 ? 31.534 -3.716 -42.008 1.00 91.56 84 GLY A O 1
ATOM 672 N N . GLY A 1 85 ? 33.066 -2.402 -41.037 1.00 94.12 85 GLY A N 1
ATOM 673 C CA . GLY A 1 85 ? 32.610 -1.144 -41.630 1.00 94.12 85 GLY A CA 1
ATOM 674 C C . GLY A 1 85 ? 31.265 -0.625 -41.103 1.00 94.12 85 GLY A C 1
ATOM 675 O O . GLY A 1 85 ? 30.766 -1.026 -40.043 1.00 94.12 85 GLY A O 1
ATOM 676 N N . VAL A 1 86 ? 30.677 0.319 -41.846 1.00 92.94 86 VAL A N 1
ATOM 677 C CA . VAL A 1 86 ? 29.393 0.957 -41.499 1.00 92.94 86 VAL A CA 1
ATOM 678 C C . VAL A 1 86 ? 28.224 -0.036 -41.565 1.00 92.94 86 VAL A C 1
ATOM 680 O O . VAL A 1 86 ? 27.342 0.015 -40.707 1.00 92.94 86 VAL A O 1
ATOM 683 N N . SER A 1 87 ? 28.243 -0.998 -42.492 1.00 93.25 87 SER A N 1
ATOM 684 C CA . SER A 1 87 ? 27.201 -2.030 -42.624 1.00 93.25 87 SER A CA 1
ATOM 685 C C . SER A 1 87 ? 27.086 -2.902 -41.368 1.00 93.25 87 SER A C 1
ATOM 687 O O . SER A 1 87 ? 25.995 -3.061 -40.819 1.00 93.25 87 SER A O 1
ATOM 689 N N . ALA A 1 88 ? 28.210 -3.386 -40.833 1.00 93.94 88 ALA A N 1
ATOM 690 C CA . ALA A 1 88 ? 28.227 -4.155 -39.591 1.00 93.94 88 ALA A CA 1
ATOM 691 C C . ALA A 1 88 ? 27.783 -3.314 -38.379 1.00 93.94 88 ALA A C 1
ATOM 693 O O . ALA A 1 88 ? 27.113 -3.813 -37.471 1.00 93.94 88 ALA A O 1
ATOM 694 N N . LYS A 1 89 ? 28.105 -2.013 -38.355 1.00 93.00 89 LYS A N 1
ATOM 695 C CA . LYS A 1 89 ? 27.616 -1.082 -37.325 1.00 93.00 89 LYS A CA 1
ATOM 696 C C . LYS A 1 89 ? 26.096 -0.906 -37.393 1.00 93.00 89 LYS A C 1
ATOM 698 O O . LYS A 1 89 ? 25.461 -0.950 -36.339 1.00 93.00 89 LYS A O 1
ATOM 703 N N . ILE A 1 90 ? 25.524 -0.750 -38.590 1.00 94.81 90 ILE A N 1
ATOM 704 C CA . ILE A 1 90 ? 24.069 -0.693 -38.807 1.00 94.81 90 ILE A CA 1
ATOM 705 C C . ILE A 1 90 ? 23.420 -2.000 -38.341 1.00 94.81 90 ILE A C 1
ATOM 707 O O . ILE A 1 90 ? 22.482 -1.949 -37.549 1.00 94.81 90 ILE A O 1
ATOM 711 N N . ALA A 1 91 ? 23.961 -3.159 -38.730 1.00 96.25 91 ALA A N 1
ATOM 712 C CA . ALA A 1 91 ? 23.447 -4.467 -38.315 1.00 96.25 91 ALA A CA 1
ATOM 713 C C . ALA A 1 91 ? 23.402 -4.618 -36.783 1.00 96.25 91 ALA A C 1
ATOM 715 O O . ALA A 1 91 ? 22.374 -5.005 -36.230 1.00 96.25 91 ALA A O 1
ATOM 716 N N . ARG A 1 92 ? 24.465 -4.213 -36.069 1.00 96.19 92 ARG A N 1
ATOM 717 C CA . ARG A 1 92 ? 24.486 -4.209 -34.592 1.00 96.19 92 ARG A CA 1
ATOM 718 C C . ARG A 1 92 ? 23.431 -3.281 -33.982 1.00 96.19 92 ARG A C 1
ATOM 720 O O . ARG A 1 92 ? 22.881 -3.607 -32.933 1.00 96.19 92 ARG A O 1
ATOM 727 N N . GLN A 1 93 ? 23.167 -2.117 -34.586 1.00 97.12 93 GLN A N 1
ATOM 728 C CA . GLN A 1 93 ? 22.117 -1.209 -34.104 1.00 97.12 93 GLN A CA 1
ATOM 729 C C . GLN A 1 93 ? 20.714 -1.747 -34.399 1.00 97.12 93 GLN A C 1
ATOM 731 O O . GLN A 1 93 ? 19.854 -1.625 -33.533 1.00 97.12 93 GLN A O 1
ATOM 736 N N . LYS A 1 94 ? 20.494 -2.380 -35.559 1.00 97.81 94 LYS A N 1
ATOM 737 C CA . LYS A 1 94 ? 19.230 -3.049 -35.903 1.00 97.81 94 LYS A CA 1
ATOM 738 C C . LYS A 1 94 ? 18.943 -4.212 -34.954 1.00 97.81 94 LYS A C 1
ATOM 740 O O . LYS A 1 94 ? 17.880 -4.233 -34.356 1.00 97.81 94 LYS A O 1
ATOM 745 N N . ALA A 1 95 ? 19.919 -5.085 -34.698 1.00 97.94 95 ALA A N 1
ATOM 746 C CA . ALA A 1 95 ? 19.775 -6.174 -33.724 1.00 97.94 95 ALA A CA 1
ATOM 747 C C . ALA A 1 95 ? 19.422 -5.656 -32.318 1.00 97.94 95 ALA A C 1
ATOM 749 O O . ALA A 1 95 ? 18.548 -6.185 -31.638 1.00 97.94 95 ALA A O 1
ATOM 750 N N . LYS A 1 96 ? 20.066 -4.563 -31.898 1.00 98.19 96 LYS A N 1
ATOM 751 C CA . LYS A 1 96 ? 19.729 -3.850 -30.666 1.00 98.19 96 LYS A CA 1
ATOM 752 C C . LYS A 1 96 ? 18.293 -3.307 -30.701 1.00 98.19 96 LYS A C 1
ATOM 754 O O . LYS A 1 96 ? 17.561 -3.475 -29.733 1.00 98.19 96 LYS A O 1
ATOM 759 N N . LEU A 1 97 ? 17.887 -2.616 -31.761 1.00 98.06 97 LEU A N 1
ATOM 760 C CA . LEU A 1 97 ? 16.530 -2.077 -31.886 1.00 98.06 97 LEU A CA 1
ATOM 761 C C . LEU A 1 97 ? 15.475 -3.188 -31.808 1.00 98.06 97 LEU A C 1
ATOM 763 O O . LEU A 1 97 ? 14.516 -3.042 -31.060 1.00 98.06 97 LEU A O 1
ATOM 767 N N . GLU A 1 98 ? 15.696 -4.304 -32.501 1.00 98.19 98 GLU A N 1
ATOM 768 C CA . GLU A 1 98 ? 14.819 -5.477 -32.450 1.00 98.19 98 GLU A CA 1
ATOM 769 C C . GLU A 1 98 ? 14.735 -6.075 -31.040 1.00 98.19 98 GLU A C 1
ATOM 771 O O . GLU A 1 98 ? 13.641 -6.372 -30.573 1.00 98.19 98 GLU A O 1
ATOM 776 N N . ALA A 1 99 ? 15.846 -6.154 -30.300 1.00 98.12 99 ALA A N 1
ATOM 777 C CA . ALA A 1 99 ? 15.821 -6.592 -28.902 1.00 98.12 99 ALA A CA 1
ATOM 778 C C . ALA A 1 99 ? 15.002 -5.650 -27.995 1.00 98.12 99 ALA A C 1
ATOM 780 O O . ALA A 1 99 ? 14.220 -6.113 -27.164 1.00 98.12 99 ALA A O 1
ATOM 781 N N . ASP A 1 100 ? 15.139 -4.328 -28.163 1.00 98.06 100 ASP A N 1
ATOM 782 C CA . ASP A 1 100 ? 14.330 -3.366 -27.402 1.00 98.06 100 ASP A CA 1
ATOM 783 C C . ASP A 1 100 ? 12.842 -3.482 -27.785 1.00 98.06 100 ASP A C 1
ATOM 785 O O . ASP A 1 100 ? 11.989 -3.493 -26.897 1.00 98.06 100 ASP A O 1
ATOM 789 N N . ARG A 1 101 ? 12.521 -3.638 -29.078 1.00 98.25 101 ARG A N 1
ATOM 790 C CA . ARG A 1 101 ? 11.147 -3.846 -29.568 1.00 98.25 101 ARG A CA 1
ATOM 791 C C . ARG A 1 101 ? 10.532 -5.138 -29.032 1.00 98.25 101 ARG A C 1
ATOM 793 O O . ARG A 1 101 ? 9.399 -5.109 -28.566 1.00 98.25 101 ARG A O 1
ATOM 800 N N . ALA A 1 102 ? 11.291 -6.232 -29.007 1.00 98.25 102 ALA A N 1
ATOM 801 C CA . ALA A 1 102 ? 10.853 -7.509 -28.448 1.00 98.25 102 ALA A CA 1
ATOM 802 C C . ALA A 1 102 ? 10.543 -7.426 -26.940 1.00 98.25 102 ALA A C 1
ATOM 804 O O . ALA A 1 102 ? 9.681 -8.150 -26.448 1.00 98.25 102 ALA A O 1
ATOM 805 N N . SER A 1 103 ? 11.198 -6.519 -26.203 1.00 97.38 103 SER A N 1
ATOM 806 C CA . SER A 1 103 ? 10.917 -6.278 -24.777 1.00 97.38 103 SER A CA 1
ATOM 807 C C . SER A 1 103 ? 9.724 -5.348 -24.506 1.00 97.38 103 SER A C 1
ATOM 809 O O . SER A 1 103 ? 9.205 -5.325 -23.393 1.00 97.38 103 SER A O 1
ATOM 811 N N . ALA A 1 104 ? 9.262 -4.578 -25.495 1.00 97.88 104 ALA A N 1
ATOM 812 C CA . ALA A 1 104 ? 8.146 -3.648 -25.323 1.00 97.88 104 ALA A CA 1
ATOM 813 C C . ALA A 1 104 ? 6.818 -4.310 -24.884 1.00 97.88 104 ALA A C 1
ATOM 815 O O . ALA A 1 104 ? 6.216 -3.799 -23.935 1.00 97.88 104 ALA A O 1
ATOM 816 N N . PRO A 1 105 ? 6.355 -5.430 -25.486 1.00 98.25 105 PRO A N 1
ATOM 817 C CA . PRO A 1 105 ? 5.080 -6.036 -25.098 1.00 98.25 105 PRO A CA 1
ATOM 818 C C . PRO A 1 105 ? 5.091 -6.584 -23.666 1.00 98.25 105 PRO A C 1
ATOM 820 O O . PRO A 1 105 ? 4.079 -6.497 -22.977 1.00 98.25 105 PRO A O 1
ATOM 823 N N . SER A 1 106 ? 6.225 -7.099 -23.176 1.00 97.25 106 SER A N 1
ATOM 824 C CA . SER A 1 106 ? 6.311 -7.590 -21.794 1.00 97.25 106 SER A CA 1
ATOM 825 C C . SER A 1 106 ? 6.276 -6.452 -20.771 1.00 97.25 106 SER A C 1
ATOM 827 O O . SER A 1 106 ? 5.655 -6.602 -19.721 1.00 97.25 106 SER A O 1
ATOM 829 N N . LEU A 1 107 ? 6.872 -5.294 -21.084 1.00 96.25 107 LEU A N 1
ATOM 830 C CA . LEU A 1 107 ? 6.769 -4.091 -20.250 1.00 96.25 107 LEU A CA 1
ATOM 831 C C . LEU A 1 107 ? 5.331 -3.557 -20.204 1.00 96.25 107 LEU A C 1
ATOM 833 O O . LEU A 1 107 ? 4.837 -3.267 -19.119 1.00 96.25 107 LEU A O 1
ATOM 837 N N . GLN A 1 108 ? 4.647 -3.495 -21.351 1.00 98.00 108 GLN A N 1
ATOM 838 C CA . GLN A 1 108 ? 3.240 -3.077 -21.427 1.00 98.00 108 GLN A CA 1
ATOM 839 C C . GLN A 1 108 ? 2.309 -4.040 -20.683 1.00 98.00 108 GLN A C 1
ATOM 841 O O . GLN A 1 108 ? 1.457 -3.608 -19.915 1.00 98.00 108 GLN A O 1
ATOM 846 N N . SER A 1 109 ? 2.492 -5.351 -20.867 1.00 96.31 109 SER A N 1
ATOM 847 C CA . SER A 1 109 ? 1.705 -6.361 -20.155 1.00 96.31 109 SER A CA 1
ATOM 848 C C . SER A 1 109 ? 1.911 -6.280 -18.642 1.00 96.31 109 SER A C 1
ATOM 850 O O . SER A 1 109 ? 0.953 -6.447 -17.891 1.00 96.31 109 SER A O 1
ATOM 852 N N . ARG A 1 110 ? 3.138 -5.998 -18.187 1.00 96.69 110 ARG A N 1
ATOM 853 C CA . ARG A 1 110 ? 3.439 -5.803 -16.766 1.00 96.69 110 ARG A CA 1
ATOM 854 C C . ARG A 1 110 ? 2.772 -4.547 -16.201 1.00 96.69 110 ARG A C 1
ATOM 856 O O . ARG A 1 110 ? 2.241 -4.616 -15.100 1.00 96.69 110 ARG A O 1
ATOM 863 N N . GLU A 1 111 ? 2.817 -3.428 -16.921 1.00 97.50 111 GLU A N 1
ATOM 864 C CA . GLU A 1 111 ? 2.148 -2.172 -16.541 1.00 97.50 111 GLU A CA 1
ATOM 865 C C . GLU A 1 111 ? 0.633 -2.387 -16.411 1.00 97.50 111 GLU A C 1
ATOM 867 O O . GLU A 1 111 ? 0.086 -2.151 -15.339 1.00 97.50 111 GLU A O 1
ATOM 872 N N . ALA A 1 112 ? -0.007 -2.985 -17.423 1.00 97.75 112 ALA A N 1
ATOM 873 C CA . ALA A 1 112 ? -1.442 -3.284 -17.403 1.00 97.75 112 ALA A CA 1
ATOM 874 C C . ALA A 1 112 ? -1.848 -4.238 -16.261 1.00 97.75 112 ALA A C 1
ATOM 876 O O . ALA A 1 112 ? -2.881 -4.050 -15.622 1.00 97.75 112 ALA A O 1
ATOM 877 N N . ALA A 1 113 ? -1.030 -5.255 -15.965 1.00 95.81 113 ALA A N 1
ATOM 878 C CA . ALA A 1 113 ? -1.293 -6.166 -14.850 1.00 95.81 113 ALA A CA 1
ATOM 879 C C . ALA A 1 113 ? -1.206 -5.459 -13.484 1.00 95.81 113 ALA A C 1
ATOM 881 O O . ALA A 1 113 ? -2.006 -5.736 -12.586 1.00 95.81 113 ALA A O 1
ATOM 882 N N . LEU A 1 114 ? -0.246 -4.541 -13.319 1.00 94.62 114 LEU A N 1
ATOM 883 C CA . LEU A 1 114 ? -0.120 -3.738 -12.102 1.00 94.62 114 LEU A CA 1
ATOM 884 C C . LEU A 1 114 ? -1.285 -2.755 -11.964 1.00 94.62 114 LEU A C 1
ATOM 886 O O . LEU A 1 114 ? -1.814 -2.618 -10.866 1.00 94.62 114 LEU A O 1
ATOM 890 N N . GLU A 1 115 ? -1.716 -2.130 -13.059 1.00 97.88 115 GLU A N 1
ATOM 891 C CA . GLU A 1 115 ? -2.866 -1.221 -13.082 1.00 97.88 115 GLU A CA 1
ATOM 892 C C . GLU A 1 115 ? -4.159 -1.938 -12.667 1.00 97.88 115 GLU A C 1
ATOM 894 O O . GLU A 1 115 ? -4.860 -1.470 -11.770 1.00 97.88 115 GLU A O 1
ATOM 899 N N . GLN A 1 116 ? -4.413 -3.140 -13.198 1.00 97.00 116 GLN A N 1
ATOM 900 C CA . GLN A 1 116 ? -5.542 -3.966 -12.756 1.00 97.00 116 GLN A CA 1
ATOM 901 C C . GLN A 1 116 ? -5.455 -4.303 -11.258 1.00 97.00 116 GLN A C 1
ATOM 903 O O . GLN A 1 116 ? -6.432 -4.158 -10.527 1.00 97.00 116 GLN A O 1
ATOM 908 N N . THR A 1 117 ? -4.267 -4.687 -10.778 1.00 94.06 117 THR A N 1
ATOM 909 C CA . THR A 1 117 ? -4.047 -4.995 -9.353 1.00 94.06 117 THR A CA 1
ATOM 910 C C . THR A 1 117 ? -4.315 -3.774 -8.461 1.00 94.06 117 THR A C 1
ATOM 912 O O . THR A 1 117 ? -4.818 -3.916 -7.347 1.00 94.06 117 THR A O 1
ATOM 915 N N . ILE A 1 118 ? -3.986 -2.564 -8.928 1.00 96.50 118 ILE A N 1
ATOM 916 C CA . ILE A 1 118 ? -4.272 -1.313 -8.213 1.00 96.50 118 ILE A CA 1
ATOM 917 C C . ILE A 1 118 ? -5.781 -1.107 -8.077 1.00 96.50 118 ILE A C 1
ATOM 919 O O . ILE A 1 118 ? -6.238 -0.774 -6.983 1.00 96.50 118 ILE A O 1
ATOM 923 N N . GLU A 1 119 ? -6.551 -1.311 -9.145 1.00 97.75 119 GLU A N 1
ATOM 924 C CA . GLU A 1 119 ? -8.010 -1.163 -9.105 1.00 97.75 119 GLU A CA 1
ATOM 925 C C . GLU A 1 119 ? -8.669 -2.199 -8.185 1.00 97.75 119 GLU A C 1
ATOM 927 O O . GLU A 1 119 ? -9.504 -1.837 -7.350 1.00 97.75 119 GLU A O 1
ATOM 932 N N . ASP A 1 120 ? -8.213 -3.452 -8.228 1.00 95.38 120 ASP A N 1
ATOM 933 C CA . ASP A 1 120 ? -8.697 -4.508 -7.334 1.00 95.38 120 ASP A CA 1
ATOM 934 C C . ASP A 1 120 ? -8.411 -4.167 -5.855 1.00 95.38 120 ASP A C 1
ATOM 936 O O . ASP A 1 120 ? -9.296 -4.252 -4.996 1.00 95.38 120 ASP A O 1
ATOM 940 N N . LEU A 1 121 ? -7.192 -3.701 -5.547 1.00 93.56 121 LEU A N 1
ATOM 941 C CA . LEU A 1 121 ? -6.807 -3.283 -4.193 1.00 93.56 121 LEU A CA 1
ATOM 942 C C . LEU A 1 121 ? -7.573 -2.040 -3.717 1.00 93.56 121 LEU A C 1
ATOM 944 O O . LEU A 1 121 ? -7.886 -1.939 -2.529 1.00 93.56 121 LEU A O 1
ATOM 948 N N . LYS A 1 122 ? -7.896 -1.092 -4.607 1.00 97.62 122 LYS A N 1
ATOM 949 C CA . LYS A 1 122 ? -8.741 0.067 -4.270 1.00 97.62 122 LYS A CA 1
ATOM 950 C C . LYS A 1 122 ? -10.154 -0.371 -3.895 1.00 97.62 122 LYS A C 1
ATOM 952 O O . LYS A 1 122 ? -10.664 0.072 -2.864 1.00 97.62 122 LYS A O 1
ATOM 957 N N . ALA A 1 123 ? -10.760 -1.257 -4.686 1.00 96.50 123 ALA A N 1
ATOM 958 C CA . ALA A 1 123 ? -12.085 -1.799 -4.396 1.00 96.50 123 ALA A CA 1
ATOM 959 C C . ALA A 1 123 ? -12.099 -2.550 -3.053 1.00 96.50 123 ALA A C 1
ATOM 961 O O . ALA A 1 123 ? -12.982 -2.331 -2.219 1.00 96.50 123 ALA A O 1
ATOM 962 N N . GLN A 1 124 ? -11.071 -3.366 -2.793 1.00 96.06 124 GLN A N 1
ATOM 963 C CA . GLN A 1 124 ? -10.906 -4.063 -1.516 1.00 96.06 124 GLN A CA 1
ATOM 964 C C . GLN A 1 124 ? -10.751 -3.088 -0.339 1.00 96.06 124 GLN A C 1
ATOM 966 O O . GLN A 1 124 ? -11.405 -3.253 0.693 1.00 96.06 124 GLN A O 1
ATOM 971 N N . ALA A 1 125 ? -9.927 -2.046 -0.487 1.00 96.94 125 ALA A N 1
ATOM 972 C CA . ALA A 1 125 ? -9.741 -1.031 0.545 1.00 96.94 125 ALA A CA 1
ATOM 973 C C . ALA A 1 125 ? -11.051 -0.291 0.861 1.00 96.94 125 ALA A C 1
ATOM 975 O O . ALA A 1 125 ? -11.345 -0.052 2.031 1.00 96.94 125 ALA A O 1
ATOM 976 N N . GLN A 1 126 ? -11.861 0.029 -0.151 1.00 97.62 126 GLN A N 1
ATOM 977 C CA . GLN A 1 126 ? -13.163 0.672 0.038 1.00 97.62 126 GLN A CA 1
ATOM 978 C C . GLN A 1 126 ? -14.148 -0.232 0.796 1.00 97.62 126 GLN A C 1
ATOM 980 O O . GLN A 1 126 ? -14.820 0.227 1.722 1.00 97.62 126 GLN A O 1
ATOM 985 N N . ALA A 1 127 ? -14.207 -1.524 0.457 1.00 96.12 127 ALA A N 1
ATOM 986 C CA . ALA A 1 127 ? -15.039 -2.487 1.178 1.00 96.12 127 ALA A CA 1
ATOM 987 C C . ALA A 1 127 ? -14.621 -2.606 2.656 1.00 96.12 127 ALA A C 1
ATOM 989 O O . ALA A 1 127 ? -15.463 -2.557 3.555 1.00 96.12 127 ALA A O 1
ATOM 990 N N . LEU A 1 128 ? -13.312 -2.679 2.921 1.00 95.06 128 LEU A N 1
ATOM 991 C CA . LEU A 1 128 ? -12.765 -2.740 4.278 1.00 95.06 128 LEU A CA 1
ATOM 992 C C . LEU A 1 128 ? -13.005 -1.448 5.070 1.00 95.06 128 LEU A C 1
ATOM 994 O O . LEU A 1 128 ? -13.313 -1.513 6.258 1.00 95.06 128 LEU A O 1
ATOM 998 N N . GLN A 1 129 ? -12.936 -0.277 4.432 1.00 97.38 129 GLN A N 1
ATOM 999 C CA . GLN A 1 129 ? -13.330 0.990 5.062 1.00 97.38 129 GLN A CA 1
ATOM 1000 C C . GLN A 1 129 ? -14.799 0.974 5.497 1.00 97.38 129 GLN A C 1
ATOM 1002 O O . GLN A 1 129 ? -15.106 1.401 6.612 1.00 97.38 129 GLN A O 1
ATOM 1007 N N . GLY A 1 130 ? -15.693 0.443 4.657 1.00 95.44 130 GLY A N 1
ATOM 1008 C CA . GLY A 1 130 ? -17.099 0.243 5.008 1.00 95.44 130 GLY A CA 1
ATOM 1009 C C . GLY A 1 130 ? -17.272 -0.675 6.222 1.00 95.44 130 GLY A C 1
ATOM 1010 O O . GLY A 1 130 ? -18.004 -0.335 7.150 1.00 95.44 130 GLY A O 1
ATOM 1011 N N . ALA A 1 131 ? -16.537 -1.790 6.264 1.00 95.44 131 ALA A N 1
ATOM 1012 C CA . ALA A 1 131 ? -16.543 -2.720 7.394 1.00 95.44 131 ALA A CA 1
ATOM 1013 C C . ALA A 1 131 ? -16.043 -2.073 8.701 1.00 95.44 131 ALA A C 1
ATOM 1015 O O . ALA A 1 131 ? -16.674 -2.227 9.747 1.00 95.44 131 ALA A O 1
ATOM 1016 N N . VAL A 1 132 ? -14.957 -1.294 8.649 1.00 97.00 132 VAL A N 1
ATOM 1017 C CA . VAL A 1 132 ? -14.441 -0.547 9.811 1.00 97.00 132 VAL A CA 1
ATOM 1018 C C . VAL A 1 132 ? -15.461 0.481 10.303 1.00 97.00 132 VAL A C 1
ATOM 1020 O O . VAL A 1 132 ? -15.721 0.572 11.504 1.00 97.00 132 VAL A O 1
ATOM 1023 N N . ALA A 1 133 ? -16.074 1.241 9.391 1.00 96.75 133 ALA A N 1
ATOM 1024 C CA . ALA A 1 133 ? -17.103 2.215 9.743 1.00 96.75 133 ALA A CA 1
ATOM 1025 C C . ALA A 1 133 ? -18.324 1.541 10.389 1.00 96.75 133 ALA A C 1
ATOM 1027 O O . ALA A 1 133 ? -18.816 2.014 11.415 1.00 96.75 133 ALA A O 1
ATOM 1028 N N . ARG A 1 134 ? -18.766 0.401 9.839 1.00 97.62 134 ARG A N 1
ATOM 1029 C CA . ARG A 1 134 ? -19.853 -0.407 10.403 1.00 97.62 134 ARG A CA 1
ATOM 1030 C C . ARG A 1 134 ? -19.516 -0.884 11.811 1.00 97.62 134 ARG A C 1
ATOM 1032 O O . ARG A 1 134 ? -20.339 -0.705 12.703 1.00 97.62 134 ARG A O 1
ATOM 1039 N N . ARG A 1 135 ? -18.309 -1.412 12.035 1.00 97.50 135 ARG A N 1
ATOM 1040 C CA . ARG A 1 135 ? -17.880 -1.855 13.370 1.00 97.50 135 ARG A CA 1
ATOM 1041 C C . ARG A 1 135 ? -17.948 -0.724 14.392 1.00 97.50 135 ARG A C 1
ATOM 1043 O O . ARG A 1 135 ? -18.566 -0.891 15.435 1.00 97.50 135 ARG A O 1
ATOM 1050 N N . ARG A 1 136 ? -17.399 0.448 14.061 1.00 96.81 136 ARG A N 1
ATOM 1051 C CA . ARG A 1 136 ? -17.427 1.622 14.953 1.00 96.81 136 ARG A CA 1
ATOM 1052 C C . ARG A 1 136 ? -18.850 2.083 15.266 1.00 96.81 136 ARG A C 1
ATOM 1054 O O . ARG A 1 136 ? -19.127 2.481 16.395 1.00 96.81 136 ARG A O 1
ATOM 1061 N N . ALA A 1 137 ? -19.755 2.023 14.288 1.00 97.19 137 ALA A N 1
ATOM 1062 C CA . ALA A 1 137 ? -21.162 2.350 14.501 1.00 97.19 137 ALA A CA 1
ATOM 1063 C C . ALA A 1 137 ? -21.829 1.369 15.482 1.00 97.19 137 ALA A C 1
ATOM 1065 O O . ALA A 1 137 ? -22.491 1.811 16.418 1.00 97.19 137 ALA A O 1
ATOM 1066 N N . LEU A 1 138 ? -21.592 0.062 15.318 1.00 96.06 138 LEU A N 1
ATOM 1067 C CA . LEU A 1 138 ? -22.090 -0.982 16.223 1.00 96.06 138 LEU A CA 1
ATOM 1068 C C . LEU A 1 138 ? -21.530 -0.828 17.643 1.00 96.06 138 LEU A C 1
ATOM 1070 O O . LEU A 1 138 ? -22.281 -0.915 18.611 1.00 96.06 138 LEU A O 1
ATOM 1074 N N . GLU A 1 139 ? -20.228 -0.562 17.774 1.00 95.81 139 GLU A N 1
ATOM 1075 C CA . GLU A 1 139 ? -19.565 -0.308 19.061 1.00 95.81 139 GLU A CA 1
ATOM 1076 C C . GLU A 1 139 ? -20.154 0.928 19.756 1.00 95.81 139 GLU A C 1
ATOM 1078 O O . GLU A 1 139 ? -20.450 0.885 20.950 1.00 95.81 139 GLU A O 1
ATOM 1083 N N . THR A 1 140 ? -20.390 2.007 19.004 1.00 96.62 140 THR A N 1
ATOM 1084 C CA . THR A 1 140 ? -21.007 3.239 19.522 1.00 96.62 140 THR A CA 1
ATOM 1085 C C . THR A 1 140 ? -22.445 2.992 19.982 1.00 96.62 140 THR A C 1
ATOM 1087 O O . THR A 1 140 ? -22.833 3.441 21.060 1.00 96.62 140 THR A O 1
ATOM 1090 N N . GLU A 1 141 ? -23.237 2.248 19.205 1.00 96.69 141 GLU A N 1
ATOM 1091 C CA . GLU A 1 141 ? -24.608 1.885 19.574 1.00 96.69 141 GLU A CA 1
ATOM 1092 C C . GLU A 1 141 ? -24.633 0.999 20.829 1.00 96.69 141 GLU A C 1
ATOM 1094 O O . GLU A 1 141 ? -25.384 1.274 21.768 1.00 96.69 141 GLU A O 1
ATOM 1099 N N . ALA A 1 142 ? -23.767 -0.016 20.896 1.00 94.31 142 ALA A N 1
ATOM 1100 C CA . ALA A 1 142 ? -23.649 -0.900 22.053 1.00 94.31 142 ALA A CA 1
ATOM 1101 C C . ALA A 1 142 ? -23.198 -0.148 23.320 1.00 94.31 142 ALA A C 1
ATOM 1103 O O . ALA A 1 142 ? -23.727 -0.398 24.408 1.00 94.31 142 ALA A O 1
ATOM 1104 N N . ALA A 1 143 ? -22.264 0.801 23.191 1.00 91.88 143 ALA A N 1
ATOM 1105 C CA . ALA A 1 143 ? -21.846 1.680 24.283 1.00 91.88 143 ALA A CA 1
ATOM 1106 C C . ALA A 1 143 ? -22.991 2.598 24.745 1.00 91.88 143 ALA A C 1
ATOM 1108 O O . ALA A 1 143 ? -23.243 2.711 25.945 1.00 91.88 143 ALA A O 1
ATOM 1109 N N . GLY A 1 144 ? -23.749 3.183 23.811 1.00 91.50 144 GLY A N 1
ATOM 1110 C CA . GLY A 1 144 ? -24.928 3.996 24.121 1.00 91.50 144 GLY A CA 1
ATOM 1111 C C . GLY A 1 144 ? -26.019 3.206 24.850 1.00 91.50 144 GLY A C 1
ATOM 1112 O O . GLY A 1 144 ? -26.602 3.697 25.819 1.00 91.50 144 GLY A O 1
ATOM 1113 N N . MET A 1 145 ? -26.252 1.949 24.451 1.00 93.38 145 MET A N 1
ATOM 1114 C CA . MET A 1 145 ? -27.139 1.044 25.183 1.00 93.38 145 MET A CA 1
ATOM 1115 C C . MET A 1 145 ? -26.642 0.841 26.618 1.00 93.38 145 MET A C 1
ATOM 1117 O O . MET A 1 145 ? -27.420 1.018 27.557 1.00 93.38 145 MET A O 1
ATOM 1121 N N . PHE A 1 146 ? -25.357 0.538 26.813 1.00 88.62 146 PHE A N 1
ATOM 1122 C CA . PHE A 1 146 ? -24.782 0.350 28.147 1.00 88.62 146 PHE A CA 1
ATOM 1123 C C . PHE A 1 146 ? -24.952 1.585 29.048 1.00 88.62 146 PHE A C 1
ATOM 1125 O O . PHE A 1 146 ? -25.451 1.455 30.167 1.00 88.62 146 PHE A O 1
ATOM 1132 N N . GLU A 1 147 ? -24.637 2.782 28.548 1.00 88.81 147 GLU A N 1
ATOM 1133 C CA . GLU A 1 147 ? -24.818 4.031 29.300 1.00 88.81 147 GLU A CA 1
ATOM 1134 C C . GLU A 1 147 ? -26.292 4.305 29.627 1.00 88.81 147 GLU A C 1
ATOM 1136 O O . GLU A 1 147 ? -26.616 4.711 30.743 1.00 88.81 147 GLU A O 1
ATOM 1141 N N . SER A 1 148 ? -27.220 4.004 28.711 1.00 90.31 148 SER A N 1
ATOM 1142 C CA . SER A 1 148 ? -28.658 4.145 28.983 1.00 90.31 148 SER A CA 1
ATOM 1143 C C . SER A 1 148 ? -29.147 3.207 30.097 1.00 90.31 148 SER A C 1
ATOM 1145 O O . SER A 1 148 ? -29.941 3.610 30.952 1.00 90.31 148 SER A O 1
ATOM 1147 N N . ALA A 1 149 ? -28.639 1.970 30.136 1.00 87.38 149 ALA A N 1
ATOM 1148 C CA . ALA A 1 149 ? -28.954 1.011 31.190 1.00 87.38 149 ALA A CA 1
ATOM 1149 C C . ALA A 1 149 ? -28.376 1.463 32.537 1.00 87.38 149 ALA A C 1
ATOM 1151 O O . ALA A 1 149 ? -29.072 1.410 33.554 1.00 87.38 149 ALA A O 1
ATOM 1152 N N . ARG A 1 150 ? -27.141 1.979 32.533 1.00 84.88 150 ARG A N 1
ATOM 1153 C CA . ARG A 1 150 ? -26.493 2.557 33.714 1.00 84.88 150 ARG A CA 1
ATOM 1154 C C . ARG A 1 150 ? -27.263 3.765 34.245 1.00 84.88 150 ARG A C 1
ATOM 1156 O O . ARG A 1 150 ? -27.546 3.821 35.436 1.00 84.88 150 ARG A O 1
ATOM 1163 N N . ALA A 1 151 ? -27.665 4.694 33.379 1.00 83.50 151 ALA A N 1
ATOM 1164 C CA . ALA A 1 151 ? -28.464 5.857 33.763 1.00 83.50 151 ALA A CA 1
ATOM 1165 C C . ALA A 1 151 ? -29.816 5.449 34.370 1.00 83.50 151 ALA A C 1
ATOM 1167 O O . ALA A 1 151 ? -30.231 6.004 35.386 1.00 83.50 151 ALA A O 1
ATOM 1168 N N . HIS A 1 152 ? -30.482 4.434 33.807 1.00 85.44 152 HIS A N 1
ATOM 1169 C CA . HIS A 1 152 ? -31.698 3.876 34.400 1.00 85.44 152 HIS A CA 1
ATOM 1170 C C . HIS A 1 152 ? -31.459 3.296 35.797 1.00 85.44 152 HIS A C 1
ATOM 1172 O O . HIS A 1 152 ? -32.264 3.549 36.694 1.00 85.44 152 HIS A O 1
ATOM 1178 N N . GLN A 1 153 ? -30.361 2.565 35.999 1.00 84.06 153 GLN A N 1
ATOM 1179 C CA . GLN A 1 153 ? -29.995 2.025 37.307 1.00 84.06 153 GLN A CA 1
ATOM 1180 C C . GLN A 1 153 ? -29.703 3.141 38.321 1.00 84.06 153 GLN A C 1
ATOM 1182 O O . GLN A 1 153 ? -30.219 3.096 39.437 1.00 84.06 153 GLN A O 1
ATOM 1187 N N . THR A 1 154 ? -28.927 4.158 37.935 1.00 83.69 154 THR A N 1
ATOM 1188 C CA . THR A 1 154 ? -28.629 5.317 38.789 1.00 83.69 154 THR A CA 1
ATOM 1189 C C . THR A 1 154 ? -29.902 6.072 39.158 1.00 83.69 154 THR A C 1
ATOM 1191 O O . THR A 1 154 ? -30.094 6.391 40.326 1.00 83.69 154 THR A O 1
ATOM 1194 N N . ASN A 1 155 ? -30.813 6.296 38.207 1.00 84.44 155 ASN A N 1
ATOM 1195 C CA . ASN A 1 155 ? -32.082 6.977 38.469 1.00 84.44 155 ASN A CA 1
ATOM 1196 C C . ASN A 1 155 ? -32.990 6.176 39.413 1.00 84.44 155 ASN A C 1
ATOM 1198 O O . ASN A 1 155 ? -33.611 6.760 40.295 1.00 84.44 155 ASN A O 1
ATOM 1202 N N . GLN A 1 156 ? -33.047 4.848 39.273 1.00 79.25 156 GLN A N 1
ATOM 1203 C CA . GLN A 1 156 ? -33.776 3.991 40.216 1.00 79.25 156 GLN A CA 1
ATOM 1204 C C . GLN A 1 156 ? -33.150 4.029 41.616 1.00 79.25 156 GLN A C 1
ATOM 1206 O O . GLN A 1 156 ? -33.873 4.128 42.605 1.00 79.25 156 GLN A O 1
ATOM 1211 N N . GLY A 1 157 ? -31.817 4.001 41.704 1.00 76.44 157 GLY A N 1
ATOM 1212 C CA . GLY A 1 157 ? -31.091 4.144 42.966 1.00 76.44 157 GLY A CA 1
ATOM 1213 C C . GLY A 1 157 ? -31.322 5.504 43.624 1.00 76.44 157 GLY A C 1
ATOM 1214 O O . GLY A 1 157 ? -31.582 5.559 44.818 1.00 76.44 157 GLY A O 1
ATOM 1215 N N . ALA A 1 158 ? -31.310 6.587 42.846 1.00 75.50 158 ALA A N 1
ATOM 1216 C CA . ALA A 1 158 ? -31.601 7.935 43.326 1.00 75.50 158 ALA A CA 1
ATOM 1217 C C . ALA A 1 158 ? -33.053 8.076 43.803 1.00 75.50 158 ALA A C 1
ATOM 1219 O O . ALA A 1 158 ? -33.291 8.690 44.832 1.00 75.50 158 ALA A O 1
ATOM 1220 N N . GLN A 1 159 ? -34.029 7.471 43.117 1.00 74.69 159 GLN A N 1
ATOM 1221 C CA . GLN A 1 159 ? -35.418 7.437 43.592 1.00 74.69 159 GLN A CA 1
ATOM 1222 C C . GLN A 1 159 ? -35.556 6.650 44.898 1.00 74.69 159 GLN A C 1
ATOM 1224 O O . GLN A 1 159 ? -36.277 7.081 45.791 1.00 74.69 159 GLN A O 1
ATOM 1229 N N . PHE A 1 160 ? -34.851 5.525 45.032 1.00 71.81 160 PHE A N 1
ATOM 1230 C CA . PHE A 1 160 ? -34.849 4.738 46.263 1.00 71.81 160 PHE A CA 1
ATOM 1231 C C . PHE A 1 160 ? -34.178 5.492 47.419 1.00 71.81 160 PHE A C 1
ATOM 1233 O O . PHE A 1 160 ? -34.742 5.553 48.509 1.00 71.81 160 PHE A O 1
ATOM 1240 N N . ASN A 1 161 ? -33.032 6.131 47.165 1.00 63.72 161 ASN A N 1
ATOM 1241 C CA . ASN A 1 161 ? -32.371 7.001 48.134 1.00 63.72 161 ASN A CA 1
ATOM 1242 C C . ASN A 1 161 ? -33.252 8.194 48.504 1.00 63.72 161 ASN A C 1
ATOM 1244 O O . ASN A 1 161 ? -33.438 8.421 49.680 1.00 63.72 161 ASN A O 1
ATOM 1248 N N . ASN A 1 162 ? -33.888 8.893 47.565 1.00 64.50 162 ASN A N 1
ATOM 1249 C CA . ASN A 1 162 ? -34.781 10.012 47.894 1.00 64.50 162 ASN A CA 1
ATOM 1250 C C . ASN A 1 162 ? -36.025 9.585 48.699 1.00 64.50 162 ASN A C 1
ATOM 1252 O O . ASN A 1 162 ? -36.628 10.410 49.379 1.00 64.50 162 ASN A O 1
ATOM 1256 N N . VAL A 1 163 ? -36.433 8.314 48.624 1.00 60.62 163 VAL A N 1
ATOM 1257 C CA . VAL A 1 163 ? -37.530 7.757 49.437 1.00 60.62 163 VAL A CA 1
ATOM 1258 C C . VAL A 1 163 ? -37.058 7.354 50.841 1.00 60.62 163 VAL A C 1
ATOM 1260 O O . VAL A 1 163 ? -37.840 7.430 51.786 1.00 60.62 163 VAL A O 1
ATOM 1263 N N . LEU A 1 164 ? -35.801 6.930 50.997 1.00 54.50 164 LEU A N 1
ATOM 1264 C CA . LEU A 1 164 ? -35.223 6.494 52.277 1.00 54.50 164 LEU A CA 1
ATOM 1265 C C . LEU A 1 164 ? -34.457 7.584 53.028 1.00 54.50 164 LEU A C 1
ATOM 1267 O O . LEU A 1 164 ? -34.319 7.505 54.246 1.00 54.50 164 LEU A O 1
ATOM 1271 N N . ASP A 1 165 ? -33.958 8.576 52.310 1.00 47.25 165 ASP A N 1
ATOM 1272 C CA . ASP A 1 165 ? -32.962 9.530 52.762 1.00 47.25 165 ASP A CA 1
ATOM 1273 C C . ASP A 1 165 ? -33.511 10.943 52.545 1.00 47.25 165 ASP A C 1
ATOM 1275 O O . ASP A 1 165 ? -33.207 11.642 51.581 1.00 47.25 165 ASP A O 1
ATOM 1279 N N . GLY A 1 166 ? -34.376 11.371 53.464 1.00 52.25 166 GLY A N 1
ATOM 1280 C CA . GLY A 1 166 ? -34.669 12.787 53.654 1.00 52.25 166 GLY A CA 1
ATOM 1281 C C . GLY A 1 166 ? -33.475 13.500 54.295 1.00 52.25 166 GLY A C 1
ATOM 1282 O O . GLY A 1 166 ? -33.595 13.953 55.431 1.00 52.25 166 GLY A O 1
ATOM 1283 N N . SER A 1 167 ? -32.313 13.563 53.629 1.00 57.22 167 SER A N 1
ATOM 1284 C CA . SER A 1 167 ? -31.112 14.194 54.195 1.00 57.22 167 SER A CA 1
ATOM 1285 C C . SER A 1 167 ? -30.392 15.162 53.239 1.00 57.22 167 SER A C 1
ATOM 1287 O O . SER A 1 167 ? -29.407 14.854 52.575 1.00 57.22 167 SER A O 1
ATOM 1289 N N . GLU A 1 168 ? -30.815 16.429 53.296 1.00 57.44 168 GLU A N 1
ATOM 1290 C CA . GLU A 1 168 ? -30.103 17.615 52.771 1.00 57.44 168 GLU A CA 1
ATOM 1291 C C . GLU A 1 168 ? -28.650 17.746 53.298 1.00 57.44 168 GLU A C 1
ATOM 1293 O O . GLU A 1 168 ? -27.837 18.515 52.785 1.00 57.44 168 GLU A O 1
ATOM 1298 N N . PHE A 1 169 ? -28.291 16.987 54.336 1.00 58.59 169 PHE A N 1
ATOM 1299 C CA . PHE A 1 169 ? -27.017 17.086 55.044 1.00 58.59 169 PHE A CA 1
ATOM 1300 C C . PHE A 1 169 ? -25.820 16.509 54.266 1.00 58.59 169 PHE A C 1
ATOM 1302 O O . PHE A 1 169 ? -24.716 17.055 54.333 1.00 58.59 169 PHE A O 1
ATOM 1309 N N . ILE A 1 170 ? -26.009 15.421 53.512 1.00 57.00 170 ILE A N 1
ATOM 1310 C CA . ILE A 1 170 ? -24.905 14.772 52.780 1.00 57.00 170 ILE A CA 1
ATOM 1311 C C . ILE A 1 170 ? -24.543 15.565 51.517 1.00 57.00 170 ILE A C 1
ATOM 1313 O O . ILE A 1 170 ? -23.364 15.675 51.165 1.00 57.00 170 ILE A O 1
ATOM 1317 N N . GLU A 1 171 ? -25.535 16.185 50.879 1.00 59.94 171 GLU A N 1
ATOM 1318 C CA . GLU A 1 171 ? -25.348 17.011 49.684 1.00 59.94 171 GLU A CA 1
ATOM 1319 C C . GLU A 1 171 ? -24.495 18.254 49.995 1.00 59.94 171 GLU A C 1
ATOM 1321 O O . GLU A 1 171 ? -23.534 18.551 49.278 1.00 59.94 171 GLU A O 1
ATOM 1326 N N . HIS A 1 172 ? -24.734 18.885 51.150 1.00 60.81 172 HIS A N 1
ATOM 1327 C CA . HIS A 1 172 ? -23.965 20.039 51.619 1.00 60.81 172 HIS A CA 1
ATOM 1328 C C . HIS A 1 172 ? -22.486 19.708 51.898 1.00 60.81 172 HIS A C 1
ATOM 1330 O O . HIS A 1 172 ? -21.601 20.524 51.622 1.00 60.81 172 HIS A O 1
ATOM 1336 N N . MET A 1 173 ? -22.192 18.499 52.395 1.00 62.78 173 MET A N 1
ATOM 1337 C CA . MET A 1 173 ? -20.814 18.055 52.646 1.00 62.78 173 MET A CA 1
ATOM 1338 C C . MET A 1 173 ? -20.041 17.783 51.347 1.00 62.78 173 MET A C 1
ATOM 1340 O O . MET A 1 173 ? -18.864 18.133 51.231 1.00 62.78 173 MET A O 1
ATOM 1344 N N . GLN A 1 174 ? -20.695 17.190 50.344 1.00 66.81 174 GLN A N 1
ATOM 1345 C CA . GLN A 1 174 ? -20.060 16.893 49.055 1.00 66.81 174 GLN A CA 1
ATOM 1346 C C . GLN A 1 174 ? -19.825 18.144 48.200 1.00 66.81 174 GLN A C 1
ATOM 1348 O O . GLN A 1 174 ? -18.916 18.157 47.364 1.00 66.81 174 GLN A O 1
ATOM 1353 N N . GLN A 1 175 ? -20.622 19.196 48.400 1.00 71.31 175 GLN A N 1
ATOM 1354 C CA . GLN A 1 175 ? -20.409 20.496 47.765 1.00 71.31 175 GLN A CA 1
ATOM 1355 C C . GLN A 1 175 ? -19.167 21.197 48.337 1.00 71.31 175 GLN A C 1
ATOM 1357 O O . GLN A 1 175 ? -18.295 21.600 47.570 1.00 71.31 175 GLN A O 1
ATOM 1362 N N . GLY A 1 176 ? -18.996 21.198 49.666 1.00 72.12 176 GLY A N 1
ATOM 1363 C CA . GLY A 1 176 ? -17.814 21.787 50.311 1.00 72.12 176 GLY A CA 1
ATOM 1364 C C . GLY A 1 176 ? -16.485 21.135 49.900 1.00 72.12 176 GLY A C 1
ATOM 1365 O O . GLY A 1 176 ? -15.477 21.822 49.735 1.00 72.12 176 GLY A O 1
ATOM 1366 N N . HIS A 1 177 ? -16.474 19.818 49.667 1.00 65.75 177 HIS A N 1
ATOM 1367 C CA . HIS A 1 177 ? -15.266 19.122 49.211 1.00 65.75 177 HIS A CA 1
ATOM 1368 C C . HIS A 1 177 ? -14.891 19.459 47.756 1.00 65.75 177 HIS A C 1
ATOM 1370 O O . HIS A 1 177 ? -13.711 19.609 47.435 1.00 65.75 177 HIS A O 1
ATOM 1376 N N . ARG A 1 178 ? -15.888 19.631 46.874 1.00 65.50 178 ARG A N 1
ATOM 1377 C CA . ARG A 1 178 ? -15.661 20.057 45.482 1.00 65.50 178 ARG A CA 1
ATOM 1378 C C . ARG A 1 178 ? -15.074 21.465 45.404 1.00 65.50 178 ARG A C 1
ATOM 1380 O O . ARG A 1 178 ? -14.152 21.688 44.619 1.00 65.50 178 ARG A O 1
ATOM 1387 N N . ASP A 1 179 ? -15.547 22.372 46.251 1.00 73.56 179 ASP A N 1
ATOM 1388 C CA . ASP A 1 179 ? -15.055 23.751 46.285 1.00 73.56 179 ASP A CA 1
ATOM 1389 C C . ASP A 1 179 ? -13.595 23.833 46.765 1.00 73.56 179 ASP A C 1
ATOM 1391 O O . ASP A 1 179 ? -12.802 24.597 46.207 1.00 73.56 179 ASP A O 1
ATOM 1395 N N . GLN A 1 180 ? -13.195 22.988 47.723 1.00 74.00 180 GLN A N 1
ATOM 1396 C CA . GLN A 1 180 ? -11.797 22.893 48.169 1.00 74.00 180 GLN A CA 1
ATOM 1397 C C . GLN A 1 180 ? -10.845 22.426 47.061 1.00 74.00 180 GLN A C 1
ATOM 1399 O O . GLN A 1 180 ? -9.782 23.020 46.872 1.00 74.00 180 GLN A O 1
ATOM 1404 N N . LEU A 1 181 ? -11.222 21.392 46.304 1.00 68.06 181 LEU A N 1
ATOM 1405 C CA . LEU A 1 181 ? -10.375 20.859 45.231 1.00 68.06 181 LEU A CA 1
ATOM 1406 C C . LEU A 1 181 ? -10.195 21.866 44.084 1.00 68.06 181 LEU A C 1
ATOM 1408 O O . LEU A 1 181 ? -9.099 21.993 43.535 1.00 68.06 181 LEU A O 1
ATOM 1412 N N . MET A 1 182 ? -11.240 22.630 43.756 1.00 67.38 182 MET A N 1
ATOM 1413 C CA . MET A 1 182 ? -11.167 23.698 42.752 1.00 67.38 182 MET A CA 1
ATOM 1414 C C . MET A 1 182 ? -10.233 24.837 43.177 1.00 67.38 182 MET A C 1
ATOM 1416 O O . MET A 1 182 ? -9.436 25.311 42.365 1.00 67.38 182 MET A O 1
ATOM 1420 N N . GLN A 1 183 ? -10.278 25.252 44.447 1.00 74.00 183 GLN A N 1
ATOM 1421 C CA . GLN A 1 183 ? -9.362 26.274 44.964 1.00 74.00 183 GLN A CA 1
ATOM 1422 C C . GLN A 1 183 ? -7.902 25.809 44.930 1.00 74.00 183 GLN A C 1
ATOM 1424 O O . GLN A 1 183 ? -7.016 26.584 44.566 1.00 74.00 183 GLN A O 1
ATOM 1429 N N . GLN A 1 184 ? -7.641 24.540 45.250 1.00 73.00 184 GLN A N 1
ATOM 1430 C CA . GLN A 1 184 ? -6.289 23.982 45.219 1.00 73.00 184 GLN A CA 1
ATOM 1431 C C . GLN A 1 184 ? -5.707 23.960 43.795 1.00 73.00 184 GLN A C 1
ATOM 1433 O O . GLN A 1 184 ? -4.589 24.432 43.581 1.00 73.00 184 GLN A O 1
ATOM 1438 N N . ALA A 1 185 ? -6.492 23.525 42.806 1.00 62.28 185 ALA A N 1
ATOM 1439 C CA . ALA A 1 185 ? -6.068 23.498 41.405 1.00 62.28 185 ALA A CA 1
ATOM 1440 C C . ALA A 1 185 ? -5.764 24.902 40.839 1.00 62.28 185 ALA A C 1
ATOM 1442 O O . ALA A 1 185 ? -4.823 25.080 40.062 1.00 62.28 185 ALA A O 1
ATOM 1443 N N . GLN A 1 186 ? -6.524 25.924 41.250 1.00 71.25 186 GLN A N 1
ATOM 1444 C CA . GLN A 1 186 ? -6.281 27.310 40.832 1.00 71.25 186 GLN A CA 1
ATOM 1445 C C . GLN A 1 186 ? -4.956 27.866 41.373 1.00 71.25 186 GLN A C 1
ATOM 1447 O O . GLN A 1 186 ? -4.256 28.591 40.660 1.00 71.25 186 GLN A O 1
ATOM 1452 N N . MET A 1 187 ? -4.577 27.510 42.604 1.00 73.31 187 MET A N 1
ATOM 1453 C CA . MET A 1 187 ? -3.305 27.946 43.192 1.00 73.31 187 MET A CA 1
ATOM 1454 C C . MET A 1 187 ? -2.092 27.334 42.479 1.00 73.31 187 MET A C 1
ATOM 1456 O O . MET A 1 187 ? -1.115 28.038 42.216 1.00 73.31 187 MET A O 1
ATOM 1460 N N . GLU A 1 188 ? -2.159 26.053 42.116 1.00 67.75 188 GLU A N 1
ATOM 1461 C CA . GLU A 1 188 ? -1.070 25.354 41.419 1.00 67.75 188 GLU A CA 1
ATOM 1462 C C . GLU A 1 188 ? -0.849 25.903 39.999 1.00 67.75 188 GLU A C 1
ATOM 1464 O O . GLU A 1 188 ? 0.290 26.158 39.592 1.00 67.75 188 GLU A O 1
ATOM 1469 N N . ALA A 1 189 ? -1.933 26.194 39.271 1.00 60.75 189 ALA A N 1
ATOM 1470 C CA . ALA A 1 189 ? -1.861 26.821 37.951 1.00 60.75 189 ALA A CA 1
ATOM 1471 C C . ALA A 1 189 ? -1.219 28.221 38.001 1.00 60.75 189 ALA A C 1
ATOM 1473 O O . ALA A 1 189 ? -0.437 28.589 37.119 1.00 60.75 189 ALA A O 1
ATOM 1474 N N . HIS A 1 190 ? -1.499 28.995 39.054 1.00 66.94 190 HIS A N 1
ATOM 1475 C CA . HIS A 1 190 ? -0.906 30.317 39.238 1.00 66.94 190 HIS A CA 1
ATOM 1476 C C . HIS A 1 190 ? 0.607 30.243 39.507 1.00 66.94 190 HIS A C 1
ATOM 1478 O O . HIS A 1 190 ? 1.378 31.009 38.924 1.00 66.94 190 HIS A O 1
ATOM 1484 N N . GLN A 1 191 ? 1.058 29.284 40.324 1.00 67.19 191 GLN A N 1
ATOM 1485 C CA . GLN A 1 191 ? 2.486 29.086 40.602 1.00 67.19 191 GLN A CA 1
ATOM 1486 C C . GLN A 1 191 ? 3.280 28.678 39.351 1.00 67.19 191 GLN A C 1
ATOM 1488 O O . GLN A 1 191 ? 4.385 29.183 39.134 1.00 67.19 191 GLN A O 1
ATOM 1493 N N . ALA A 1 192 ? 2.710 27.834 38.485 1.00 54.56 192 ALA A N 1
ATOM 1494 C CA . ALA A 1 192 ? 3.355 27.420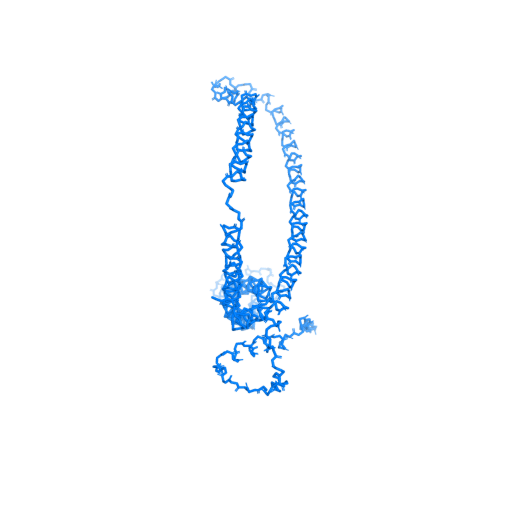 37.238 1.00 54.56 192 ALA A CA 1
ATOM 1495 C C . ALA A 1 192 ? 3.602 28.598 36.269 1.00 54.56 192 ALA A C 1
ATOM 1497 O O . ALA A 1 192 ? 4.658 28.676 35.633 1.00 54.56 192 ALA A O 1
ATOM 1498 N N . GLY A 1 193 ? 2.678 29.566 36.201 1.00 55.09 193 GLY A N 1
ATOM 1499 C CA . GLY A 1 193 ? 2.820 30.758 35.352 1.00 55.09 193 GLY A CA 1
ATOM 1500 C C . GLY A 1 193 ? 3.976 31.683 35.760 1.00 55.09 193 GLY A C 1
ATOM 1501 O O . GLY A 1 193 ? 4.651 32.273 34.907 1.00 55.09 193 GLY A O 1
ATOM 1502 N N . VAL A 1 194 ? 4.270 31.770 37.060 1.00 66.06 194 VAL A N 1
ATOM 1503 C CA . VAL A 1 194 ? 5.358 32.609 37.592 1.00 66.06 194 VAL A CA 1
ATOM 1504 C C . VAL A 1 194 ? 6.738 32.051 37.215 1.00 66.06 194 VAL A C 1
ATOM 1506 O O . VAL A 1 194 ? 7.657 32.817 36.917 1.00 66.06 194 VAL A O 1
ATOM 1509 N N . VAL A 1 195 ? 6.890 30.724 37.160 1.00 62.34 195 VAL A N 1
ATOM 1510 C CA . VAL A 1 195 ? 8.163 30.066 36.812 1.00 62.34 195 VAL A CA 1
ATOM 1511 C C . VAL A 1 195 ? 8.503 30.239 35.325 1.00 62.34 195 VAL A C 1
ATOM 1513 O O . VAL A 1 195 ? 9.643 30.569 34.991 1.00 62.34 195 VAL A O 1
ATOM 1516 N N . LEU A 1 196 ? 7.515 30.104 34.433 1.00 53.34 196 LEU A N 1
ATOM 1517 C CA . LEU A 1 196 ? 7.705 30.242 32.982 1.00 53.34 196 LEU A CA 1
ATOM 1518 C C . LEU A 1 196 ? 8.135 31.664 32.581 1.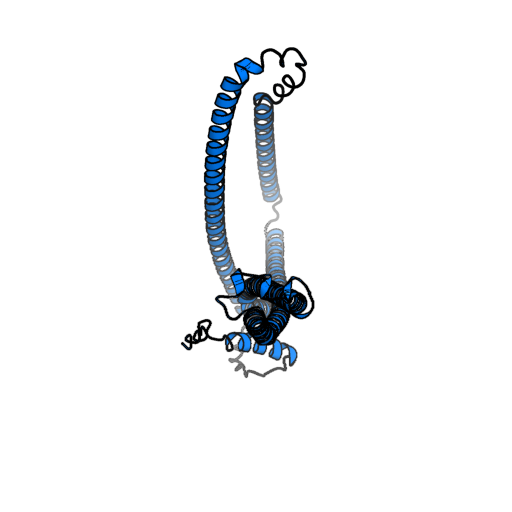00 53.34 196 LEU A C 1
ATOM 1520 O O . LEU A 1 196 ? 9.031 31.851 31.757 1.00 53.34 196 LEU A O 1
ATOM 1524 N N . THR A 1 197 ? 7.542 32.672 33.221 1.00 55.03 197 THR A N 1
ATOM 1525 C CA . THR A 1 197 ? 7.844 34.089 32.963 1.00 55.03 197 THR A CA 1
ATOM 1526 C C . THR A 1 197 ? 9.289 34.439 33.341 1.00 55.03 197 THR A C 1
ATOM 1528 O O . THR A 1 197 ? 9.957 35.205 32.645 1.00 55.03 197 THR A O 1
ATOM 1531 N N . ARG A 1 198 ? 9.814 33.820 34.405 1.00 57.75 198 ARG A N 1
ATOM 1532 C CA . ARG A 1 198 ? 11.190 34.027 34.878 1.00 57.75 198 ARG A CA 1
ATOM 1533 C C . ARG A 1 198 ? 12.233 33.396 33.949 1.00 57.75 198 ARG A C 1
ATOM 1535 O O . ARG A 1 198 ? 13.284 33.991 33.729 1.00 57.75 198 ARG A O 1
ATOM 1542 N N . ALA A 1 199 ? 11.924 32.235 33.368 1.00 53.47 199 ALA A N 1
ATOM 1543 C CA . ALA A 1 199 ? 12.808 31.528 32.436 1.00 53.47 199 ALA A CA 1
ATOM 1544 C C . ALA A 1 199 ? 12.959 32.245 31.079 1.00 53.47 199 ALA A C 1
ATOM 1546 O O . ALA A 1 199 ? 14.017 32.188 30.452 1.00 53.47 199 ALA A O 1
ATOM 1547 N N . LEU A 1 200 ? 11.922 32.959 30.632 1.00 51.09 200 LEU A N 1
ATOM 1548 C CA . LEU A 1 200 ? 11.973 33.754 29.400 1.00 51.09 200 LEU A CA 1
ATOM 1549 C C . LEU A 1 200 ? 12.801 35.037 29.559 1.00 51.09 200 LEU A C 1
ATOM 1551 O O . LEU A 1 200 ? 13.474 35.451 28.619 1.00 51.09 200 LEU A O 1
ATOM 1555 N N . GLN A 1 201 ? 12.816 35.635 30.753 1.00 57.09 201 GLN A N 1
ATOM 1556 C CA . GLN A 1 201 ? 13.630 36.821 31.038 1.00 57.09 201 GLN A CA 1
ATOM 1557 C C . GLN A 1 201 ? 15.130 36.507 31.178 1.00 57.09 201 GLN A C 1
ATOM 1559 O O . GLN A 1 201 ? 15.957 37.360 30.863 1.00 57.09 201 GLN A O 1
ATOM 1564 N N . SER A 1 202 ? 15.506 35.293 31.598 1.00 55.47 202 SER A N 1
ATOM 1565 C CA . SER A 1 202 ? 16.915 34.913 31.792 1.00 55.47 202 SER A CA 1
ATOM 1566 C C . SER A 1 202 ? 17.652 34.500 30.512 1.00 55.47 202 SER A C 1
ATOM 1568 O O . SER A 1 202 ? 18.879 34.488 30.507 1.00 55.47 202 SER A O 1
ATOM 1570 N N . ASN A 1 203 ? 16.941 34.183 29.424 1.00 51.41 203 ASN A N 1
ATOM 1571 C CA . ASN A 1 203 ? 17.530 33.643 28.188 1.00 51.41 203 ASN A CA 1
ATOM 1572 C C . ASN A 1 203 ? 17.880 34.691 27.116 1.00 51.41 203 ASN A C 1
ATOM 1574 O O . ASN A 1 203 ? 18.072 34.342 25.955 1.00 51.41 203 ASN A O 1
ATOM 1578 N N . GLY A 1 204 ? 18.021 35.966 27.492 1.00 51.53 204 GLY A N 1
ATOM 1579 C CA . GLY A 1 204 ? 18.859 36.904 26.732 1.00 51.53 204 GLY A CA 1
ATOM 1580 C C . GLY A 1 204 ? 18.496 37.087 25.253 1.00 51.53 204 GLY A C 1
ATOM 1581 O O . GLY A 1 204 ? 19.386 37.225 24.420 1.00 51.53 204 GLY A O 1
ATOM 1582 N N . ALA A 1 205 ? 17.205 37.157 24.914 1.00 46.22 205 ALA A N 1
ATOM 1583 C CA . ALA A 1 205 ? 16.745 37.477 23.555 1.00 46.22 205 ALA A CA 1
ATOM 1584 C C . ALA A 1 205 ? 17.075 38.924 23.100 1.00 46.22 205 ALA A C 1
ATOM 1586 O O . ALA A 1 205 ? 16.693 39.332 22.007 1.00 46.22 205 ALA A O 1
ATOM 1587 N N . GLY A 1 206 ? 17.784 39.709 23.922 1.00 46.75 206 GLY A N 1
ATOM 1588 C CA . GLY A 1 206 ? 18.150 41.103 23.649 1.00 46.75 206 GLY A CA 1
ATOM 1589 C C . GLY A 1 206 ? 19.521 41.316 22.995 1.00 46.75 206 GLY A C 1
ATOM 1590 O O . GLY A 1 206 ? 19.819 42.440 22.604 1.00 46.75 206 GLY A O 1
ATOM 1591 N N . THR A 1 207 ? 20.359 40.284 22.852 1.00 46.47 207 THR A N 1
ATOM 1592 C CA . THR A 1 207 ? 21.782 40.468 22.483 1.00 46.47 207 THR A CA 1
ATOM 1593 C C . THR A 1 207 ? 22.143 40.003 21.068 1.00 46.47 207 THR A C 1
ATOM 1595 O O . THR A 1 207 ? 23.314 40.001 20.710 1.00 46.47 207 THR A O 1
ATOM 1598 N N . ALA A 1 208 ? 21.159 39.637 20.240 1.00 44.38 208 ALA A N 1
ATOM 1599 C CA . ALA A 1 208 ? 21.379 39.186 18.858 1.00 44.38 208 ALA A CA 1
ATOM 1600 C C . ALA A 1 208 ? 21.187 40.294 17.797 1.00 44.38 208 ALA A C 1
ATOM 1602 O O . ALA A 1 208 ? 21.288 40.030 16.603 1.00 44.38 208 ALA A O 1
ATOM 1603 N N . MET A 1 209 ? 20.915 41.540 18.210 1.00 46.53 209 MET A N 1
ATOM 1604 C CA . MET A 1 209 ? 20.564 42.648 17.305 1.00 46.53 209 MET A CA 1
ATOM 1605 C C . MET A 1 209 ? 21.641 43.754 17.215 1.00 46.53 209 MET A C 1
ATOM 1607 O O . MET A 1 209 ? 21.342 44.860 16.777 1.00 46.53 209 MET A O 1
ATOM 1611 N N . MET A 1 210 ? 22.891 43.483 17.624 1.00 45.28 210 MET A N 1
ATOM 1612 C CA . MET A 1 210 ? 24.003 44.459 17.579 1.00 45.28 210 MET A CA 1
ATOM 1613 C C . MET A 1 210 ? 25.133 44.131 16.584 1.00 45.28 210 MET A C 1
ATOM 1615 O O . MET A 1 210 ? 25.979 44.986 16.347 1.00 45.28 210 MET A O 1
ATOM 1619 N N . GLU A 1 211 ? 25.147 42.959 15.940 1.00 51.59 211 GLU A N 1
ATOM 1620 C CA . GLU A 1 211 ? 26.206 42.596 14.970 1.00 51.59 211 GLU A CA 1
ATOM 1621 C C . GLU A 1 211 ? 25.889 42.969 13.507 1.00 51.59 211 GLU A C 1
ATOM 1623 O O . GLU A 1 211 ? 26.731 42.800 12.630 1.00 51.59 211 GLU A O 1
ATOM 1628 N N . ILE A 1 212 ? 24.708 43.530 13.223 1.00 47.16 212 ILE A N 1
ATOM 1629 C CA . ILE A 1 212 ? 24.249 43.815 11.847 1.00 47.16 212 ILE A CA 1
ATOM 1630 C C . ILE A 1 212 ? 24.631 45.237 11.356 1.00 47.16 212 ILE A C 1
ATOM 1632 O O . ILE A 1 212 ? 24.468 45.539 10.179 1.00 47.16 212 ILE A O 1
ATOM 1636 N N . PHE A 1 213 ? 25.214 46.106 12.199 1.00 47.25 213 PHE A N 1
ATOM 1637 C CA . PHE A 1 213 ? 25.410 47.540 11.881 1.00 47.25 213 PHE A CA 1
ATOM 1638 C C . PHE A 1 213 ? 26.864 48.070 11.869 1.00 47.25 213 PHE A C 1
ATOM 1640 O O . PHE A 1 213 ? 27.083 49.270 12.021 1.00 47.25 213 PHE A O 1
ATOM 1647 N N . GLY A 1 214 ? 27.876 47.229 11.643 1.00 45.28 214 GLY A N 1
ATOM 1648 C CA . GLY A 1 214 ? 29.280 47.670 11.549 1.00 45.28 214 GLY A CA 1
ATOM 1649 C C . GLY A 1 214 ? 29.848 47.654 10.127 1.00 45.28 214 GLY A C 1
ATOM 1650 O O . GLY A 1 214 ? 30.530 46.700 9.766 1.00 45.28 214 GLY A O 1
ATOM 1651 N N . GLY A 1 215 ? 29.571 48.688 9.328 1.00 38.59 215 GLY A N 1
ATOM 1652 C CA . GLY A 1 215 ? 30.048 48.828 7.944 1.00 38.59 215 GLY A CA 1
ATOM 1653 C C . GLY A 1 215 ? 31.509 49.288 7.766 1.00 38.59 215 GLY A C 1
ATOM 1654 O O . GLY A 1 215 ? 32.107 49.925 8.632 1.00 38.59 215 GLY A O 1
ATOM 1655 N N . ASP A 1 216 ? 32.039 48.948 6.586 1.00 43.53 216 ASP A N 1
ATOM 1656 C CA . ASP A 1 216 ? 33.099 49.570 5.765 1.00 43.53 216 ASP A CA 1
ATOM 1657 C C . ASP A 1 216 ? 34.525 49.822 6.280 1.00 43.53 216 ASP A C 1
ATOM 1659 O O . ASP A 1 216 ? 35.387 50.195 5.487 1.00 43.53 216 ASP A O 1
ATOM 1663 N N . PHE A 1 217 ? 34.867 49.495 7.527 1.00 42.69 217 PHE A N 1
ATOM 1664 C CA . PHE A 1 217 ? 36.287 49.418 7.941 1.00 42.69 217 PHE A CA 1
ATOM 1665 C C . PHE A 1 217 ? 36.877 47.990 7.878 1.00 42.69 217 PHE A C 1
ATOM 1667 O O . PHE A 1 217 ? 38.053 47.771 8.174 1.00 42.69 217 PHE A O 1
ATOM 1674 N N . GLY A 1 218 ? 36.063 46.998 7.498 1.00 46.81 218 GLY A N 1
ATOM 1675 C CA . GLY A 1 218 ? 36.385 45.568 7.578 1.00 46.81 218 GLY A CA 1
ATOM 1676 C C . GLY A 1 218 ? 37.134 44.970 6.382 1.00 46.81 218 GLY A C 1
ATOM 1677 O O . GLY A 1 218 ? 37.777 43.929 6.546 1.00 46.81 218 GLY A O 1
ATOM 1678 N N . ASP A 1 219 ? 37.100 45.615 5.214 1.00 48.00 219 ASP A N 1
ATOM 1679 C CA . ASP A 1 219 ? 37.595 45.019 3.962 1.00 48.00 219 ASP A CA 1
ATOM 1680 C C . ASP A 1 219 ? 39.121 45.094 3.792 1.00 48.00 219 ASP A C 1
ATOM 1682 O O . ASP A 1 219 ? 39.721 44.206 3.188 1.00 48.00 219 ASP A O 1
ATOM 1686 N N . ALA A 1 220 ? 39.798 46.070 4.405 1.00 46.06 220 ALA A N 1
ATOM 1687 C CA . ALA A 1 220 ? 41.255 46.212 4.277 1.00 46.06 220 ALA A CA 1
ATOM 1688 C C . ALA A 1 220 ? 42.051 45.271 5.210 1.00 46.06 220 ALA A C 1
ATOM 1690 O O . ALA A 1 220 ? 43.158 44.848 4.881 1.00 46.06 220 ALA A O 1
ATOM 1691 N N . VAL A 1 221 ? 41.478 44.876 6.354 1.00 50.19 221 VAL A N 1
ATOM 1692 C CA . VAL A 1 221 ? 42.075 43.892 7.288 1.00 50.19 221 VAL A CA 1
ATOM 1693 C C . VAL A 1 221 ? 41.686 42.446 6.914 1.00 50.19 221 VAL A C 1
ATOM 1695 O O . VAL A 1 221 ? 42.284 41.478 7.395 1.00 50.19 221 VAL A O 1
ATOM 1698 N N . ALA A 1 222 ? 40.720 42.272 6.002 1.00 50.91 222 ALA A N 1
ATOM 1699 C CA . ALA A 1 222 ? 40.195 40.971 5.592 1.00 50.91 222 ALA A CA 1
ATOM 1700 C C . ALA A 1 222 ? 41.223 40.081 4.867 1.00 50.91 222 ALA A C 1
ATOM 1702 O O . ALA A 1 222 ? 41.151 38.863 5.007 1.00 50.91 222 ALA A O 1
ATOM 1703 N N . GLY A 1 223 ? 42.211 40.648 4.165 1.00 50.75 223 GLY A N 1
ATOM 1704 C CA . GLY A 1 223 ? 43.175 39.874 3.366 1.00 50.75 223 GLY A CA 1
ATOM 1705 C C . GLY A 1 223 ? 44.164 39.032 4.185 1.00 50.75 223 GLY A C 1
ATOM 1706 O O . GLY A 1 223 ? 44.404 37.872 3.860 1.00 50.75 223 GLY A O 1
ATOM 1707 N N . MET A 1 224 ? 44.696 39.567 5.292 1.00 45.75 224 MET A N 1
ATOM 1708 C CA . MET A 1 224 ? 45.625 38.830 6.172 1.00 45.75 224 MET A CA 1
ATOM 1709 C C . MET A 1 224 ? 44.905 37.975 7.222 1.00 45.75 224 MET A C 1
ATOM 1711 O O . MET A 1 224 ? 45.424 36.946 7.652 1.00 45.75 224 MET A O 1
ATOM 1715 N N . GLN A 1 225 ? 43.679 38.343 7.603 1.00 53.69 225 GLN A N 1
ATOM 1716 C CA . GLN A 1 225 ? 42.843 37.516 8.474 1.00 53.69 225 GLN A CA 1
ATOM 1717 C C . GLN A 1 225 ? 42.066 36.427 7.726 1.00 53.69 225 GLN A C 1
ATOM 1719 O O . GLN A 1 225 ? 41.503 35.560 8.392 1.00 53.69 225 GLN A O 1
ATOM 1724 N N . ALA A 1 226 ? 42.036 36.424 6.388 1.00 55.53 226 ALA A N 1
ATOM 1725 C CA . ALA A 1 226 ? 41.309 35.427 5.603 1.00 55.53 226 ALA A CA 1
ATOM 1726 C C . ALA A 1 226 ? 41.727 33.995 5.968 1.00 55.53 226 ALA A C 1
ATOM 1728 O O . ALA A 1 226 ? 40.863 33.159 6.209 1.00 55.53 226 ALA A O 1
ATOM 1729 N N . GLY A 1 227 ? 43.028 33.726 6.139 1.00 60.00 227 GLY A N 1
ATOM 1730 C CA . GLY A 1 227 ? 43.520 32.408 6.563 1.00 60.00 227 GLY A CA 1
ATOM 1731 C C . GLY A 1 227 ? 43.035 31.997 7.960 1.00 60.00 227 GLY A C 1
ATOM 1732 O O . GLY A 1 227 ? 42.524 30.894 8.146 1.00 60.00 227 GLY A O 1
ATOM 1733 N N . GLY A 1 228 ? 43.101 32.909 8.936 1.00 67.94 228 GLY A N 1
ATOM 1734 C CA . GLY A 1 228 ? 42.603 32.663 10.296 1.00 67.94 228 GLY A CA 1
ATOM 1735 C C . GLY A 1 228 ? 41.073 32.616 10.395 1.00 67.94 228 GLY A C 1
ATOM 1736 O O . GLY A 1 228 ? 40.528 31.984 11.296 1.00 67.94 228 GLY A O 1
ATOM 1737 N N . ARG A 1 229 ? 40.351 33.273 9.480 1.00 71.56 229 ARG A N 1
ATOM 1738 C CA . ARG A 1 229 ? 38.890 33.167 9.346 1.00 71.56 229 ARG A CA 1
ATOM 1739 C C . ARG A 1 229 ? 38.501 31.848 8.686 1.00 71.56 229 ARG A C 1
ATOM 1741 O O . ARG A 1 229 ? 37.577 31.215 9.166 1.00 71.56 229 ARG A O 1
ATOM 1748 N N . ILE A 1 230 ? 39.239 31.383 7.679 1.00 65.69 230 ILE A N 1
ATOM 1749 C CA . ILE A 1 230 ? 39.032 30.065 7.062 1.00 65.69 230 ILE A CA 1
ATOM 1750 C C . ILE A 1 230 ? 39.280 28.954 8.086 1.00 65.69 230 ILE A C 1
ATOM 1752 O O . ILE A 1 230 ? 38.433 28.082 8.231 1.00 65.69 230 ILE A O 1
ATOM 1756 N N . GLN A 1 231 ? 40.371 29.007 8.858 1.00 71.06 231 GLN A N 1
ATOM 1757 C CA . GLN A 1 231 ? 40.627 28.017 9.914 1.00 71.06 231 GLN A CA 1
ATOM 1758 C C . GLN A 1 231 ? 39.548 28.029 11.004 1.00 71.06 231 GLN A C 1
ATOM 1760 O O . GLN A 1 231 ? 39.088 26.966 11.420 1.00 71.06 231 GLN A O 1
ATOM 1765 N N . ARG A 1 232 ? 39.090 29.215 11.430 1.00 73.06 232 ARG A N 1
ATOM 1766 C CA . ARG A 1 232 ? 37.963 29.330 12.367 1.00 73.06 232 ARG A CA 1
ATOM 1767 C C . ARG A 1 232 ? 36.664 28.796 11.770 1.00 73.06 232 ARG A C 1
ATOM 1769 O O . ARG A 1 232 ? 35.984 28.034 12.440 1.00 73.06 232 ARG A O 1
ATOM 1776 N N . ASN A 1 233 ? 36.357 29.116 10.516 1.00 71.94 233 ASN A N 1
ATOM 1777 C CA . ASN A 1 233 ? 35.157 28.637 9.833 1.00 71.94 233 ASN A CA 1
ATOM 1778 C C . ASN A 1 233 ? 35.186 27.116 9.635 1.00 71.94 233 ASN A C 1
ATOM 1780 O O . ASN A 1 233 ? 34.162 26.476 9.822 1.00 71.94 233 ASN A O 1
ATOM 1784 N N . ILE A 1 234 ? 36.343 26.519 9.334 1.00 76.62 234 ILE A N 1
ATOM 1785 C CA . ILE A 1 234 ? 36.505 25.057 9.285 1.00 76.62 234 ILE A CA 1
ATOM 1786 C C . ILE A 1 234 ? 36.265 24.444 10.672 1.00 76.62 234 ILE A C 1
ATOM 1788 O O . ILE A 1 234 ? 35.559 23.446 10.781 1.00 76.62 234 ILE A O 1
ATOM 1792 N N . GLY A 1 235 ? 36.790 25.059 11.737 1.00 79.12 235 GLY A N 1
ATOM 1793 C CA . GLY A 1 235 ? 36.513 24.633 13.112 1.00 79.12 235 GLY A CA 1
ATOM 1794 C C . GLY A 1 235 ? 35.027 24.723 13.474 1.00 79.12 235 GLY A C 1
ATOM 1795 O O . GLY A 1 235 ? 34.483 23.792 14.063 1.00 79.12 235 GLY A O 1
ATOM 1796 N N . VAL A 1 236 ? 34.353 25.803 13.068 1.00 75.75 236 VAL A N 1
ATOM 1797 C CA . VAL A 1 236 ? 32.903 25.977 13.244 1.00 75.75 236 VAL A CA 1
ATOM 1798 C C . VAL A 1 236 ? 32.128 24.926 12.450 1.00 75.75 236 VAL A C 1
ATOM 1800 O O . VAL A 1 236 ? 31.209 24.332 12.996 1.00 75.75 236 VAL A O 1
ATOM 1803 N N . LEU A 1 237 ? 32.517 24.626 11.207 1.00 72.12 237 LEU A N 1
ATOM 1804 C CA . LEU A 1 237 ? 31.874 23.583 10.403 1.00 72.12 237 LEU A CA 1
ATOM 1805 C C . LEU A 1 237 ? 32.008 22.198 11.048 1.00 72.12 237 LEU A C 1
ATOM 1807 O O . LEU A 1 237 ? 31.016 21.480 11.128 1.00 72.12 237 LEU A O 1
ATOM 1811 N N . ALA A 1 238 ? 33.183 21.855 11.583 1.00 78.25 238 ALA A N 1
ATOM 1812 C CA . ALA A 1 238 ? 33.382 20.604 12.317 1.00 78.25 238 ALA A CA 1
ATOM 1813 C C . ALA A 1 238 ? 32.524 20.538 13.597 1.00 78.25 238 ALA A C 1
ATOM 1815 O O . ALA A 1 238 ? 31.947 19.498 13.913 1.00 78.25 238 ALA A O 1
ATOM 1816 N N . GLN A 1 239 ? 32.381 21.658 14.316 1.00 83.12 239 GLN A N 1
ATOM 1817 C CA . GLN A 1 239 ? 31.471 21.750 15.464 1.00 83.12 239 GLN A CA 1
ATOM 1818 C C . GLN A 1 239 ? 30.002 21.620 15.043 1.00 83.12 239 GLN A C 1
ATOM 1820 O O . GLN A 1 239 ? 29.238 20.932 15.717 1.00 83.12 239 GLN A O 1
ATOM 1825 N N . CYS A 1 240 ? 29.597 22.235 13.929 1.00 76.75 240 CYS A N 1
ATOM 1826 C CA . CYS A 1 240 ? 28.251 22.100 13.375 1.00 76.75 240 CYS A CA 1
ATOM 1827 C C . CYS A 1 240 ? 27.954 20.655 12.962 1.00 76.75 240 CYS A C 1
ATOM 1829 O O . CYS A 1 240 ? 26.864 20.161 13.242 1.00 76.75 240 CYS A O 1
ATOM 1831 N N . GLU A 1 241 ? 28.912 19.959 12.352 1.00 82.50 241 GLU A N 1
ATOM 1832 C CA . GLU A 1 241 ? 28.786 18.543 12.003 1.00 82.50 241 GLU A CA 1
ATOM 1833 C C . GLU A 1 241 ? 28.620 17.678 13.261 1.00 82.50 241 GLU A C 1
ATOM 1835 O O . GLU A 1 241 ? 27.680 16.887 13.353 1.00 82.50 241 GLU A O 1
ATOM 1840 N N . GLN A 1 242 ? 29.448 17.902 14.288 1.00 88.31 242 GLN A N 1
ATOM 1841 C CA . GLN A 1 242 ? 29.334 17.204 15.569 1.00 88.31 242 GLN A CA 1
ATOM 1842 C C . GLN A 1 242 ? 27.991 17.480 16.267 1.00 88.31 242 GLN A C 1
ATOM 1844 O O . GLN A 1 242 ? 27.364 16.555 16.785 1.00 88.31 242 GLN A O 1
ATOM 1849 N N . LEU A 1 243 ? 27.529 18.734 16.275 1.00 82.38 243 LEU A N 1
ATOM 1850 C CA . LEU A 1 243 ? 26.227 19.114 16.830 1.00 82.38 243 LEU A CA 1
ATOM 1851 C C . LEU A 1 243 ? 25.078 18.469 16.055 1.00 82.38 243 LEU A C 1
ATOM 1853 O O . LEU A 1 243 ? 24.131 17.993 16.676 1.00 82.38 243 LEU A O 1
ATOM 1857 N N . THR A 1 244 ? 25.178 18.397 14.728 1.00 77.06 244 THR A N 1
ATOM 1858 C CA . THR A 1 244 ? 24.170 17.748 13.879 1.00 77.06 244 THR A CA 1
ATOM 1859 C C . THR A 1 244 ? 24.097 16.252 14.180 1.00 77.06 244 THR A C 1
ATOM 1861 O O . THR A 1 244 ? 23.009 15.736 14.422 1.00 77.06 244 THR A O 1
ATOM 1864 N N . ALA A 1 245 ? 25.240 15.569 14.292 1.00 82.88 245 ALA A N 1
ATOM 1865 C CA . ALA A 1 245 ? 25.289 14.157 14.673 1.00 82.88 245 ALA A CA 1
ATOM 1866 C C . ALA A 1 245 ? 24.721 13.910 16.087 1.00 82.88 245 ALA A C 1
ATOM 1868 O O . ALA A 1 245 ? 23.993 12.944 16.319 1.00 82.88 245 ALA A O 1
ATOM 1869 N N . GLN A 1 246 ? 24.999 14.803 17.046 1.00 87.31 246 GLN A N 1
ATOM 1870 C CA . GLN A 1 246 ? 24.412 14.729 18.390 1.00 87.31 246 GLN A CA 1
ATOM 1871 C C . GLN A 1 246 ? 22.898 14.968 18.383 1.00 87.31 246 GLN A C 1
ATOM 1873 O O . GLN A 1 246 ? 22.168 14.303 19.121 1.00 87.31 246 GLN A O 1
ATOM 1878 N N . GLN A 1 247 ? 22.415 15.912 17.572 1.00 83.62 247 GLN A N 1
ATOM 1879 C CA . GLN A 1 247 ? 20.987 16.169 17.402 1.00 83.62 247 GLN A CA 1
ATOM 1880 C C . GLN A 1 247 ? 20.290 14.966 16.768 1.00 83.62 247 GLN A C 1
ATOM 1882 O O . GLN A 1 247 ? 19.263 14.538 17.285 1.00 83.62 247 GLN A O 1
ATOM 1887 N N . GLU A 1 248 ? 20.873 14.367 15.730 1.00 83.00 248 GLU A N 1
ATOM 1888 C CA . GLU A 1 248 ? 20.357 13.146 15.108 1.00 83.00 248 GLU A CA 1
ATOM 1889 C C . GLU A 1 248 ? 20.276 11.993 16.120 1.00 83.00 248 GLU A C 1
ATOM 1891 O O . GLU A 1 248 ? 19.230 11.355 16.255 1.00 83.00 248 GLU A O 1
ATOM 1896 N N . ALA A 1 249 ? 21.331 11.773 16.911 1.00 86.00 249 ALA A N 1
ATOM 1897 C CA . ALA A 1 249 ? 21.333 10.761 17.966 1.00 86.00 249 ALA A CA 1
ATOM 1898 C C . ALA A 1 249 ? 20.245 11.017 19.026 1.00 86.00 249 ALA A C 1
ATOM 1900 O O . ALA A 1 249 ? 19.548 10.085 19.434 1.00 86.00 249 ALA A O 1
ATOM 1901 N N . ARG A 1 250 ? 20.048 12.276 19.443 1.00 87.06 250 ARG A N 1
ATOM 1902 C CA . ARG A 1 250 ? 18.982 12.660 20.385 1.00 87.06 250 ARG A CA 1
ATOM 1903 C C . ARG A 1 250 ? 17.588 12.467 19.795 1.00 87.06 250 ARG A C 1
ATOM 1905 O O . ARG A 1 250 ? 16.715 11.962 20.494 1.00 87.06 250 ARG A O 1
ATOM 1912 N N . VAL A 1 251 ? 17.373 12.828 18.531 1.00 81.94 251 VAL A N 1
ATOM 1913 C CA . VAL A 1 251 ? 16.093 12.616 17.836 1.00 81.94 251 VAL A CA 1
ATOM 1914 C C . VAL A 1 251 ? 15.787 11.124 17.737 1.00 81.94 251 VAL A C 1
ATOM 1916 O O . VAL A 1 251 ? 14.677 10.708 18.060 1.00 81.94 251 VAL A O 1
ATOM 1919 N N . ASN A 1 252 ? 16.773 10.299 17.384 1.00 83.31 252 ASN A N 1
ATOM 1920 C CA . ASN A 1 252 ? 16.609 8.848 17.334 1.00 83.31 252 ASN A CA 1
ATOM 1921 C C . ASN A 1 252 ? 16.292 8.248 18.715 1.00 83.31 252 ASN A C 1
ATOM 1923 O O . ASN A 1 252 ? 15.413 7.391 18.816 1.00 83.31 252 ASN A O 1
ATOM 1927 N N . ALA A 1 253 ? 16.938 8.730 19.782 1.00 82.81 253 ALA A N 1
ATOM 1928 C CA . ALA A 1 253 ? 16.633 8.319 21.152 1.00 82.81 253 ALA A CA 1
ATOM 1929 C C . ALA A 1 253 ? 15.211 8.726 21.582 1.00 82.81 253 ALA A C 1
ATOM 1931 O O . ALA A 1 253 ? 14.485 7.911 22.149 1.00 82.81 253 ALA A O 1
ATOM 1932 N N . LEU A 1 254 ? 14.774 9.949 21.255 1.00 85.00 254 LEU A N 1
ATOM 1933 C CA . LEU A 1 254 ? 13.403 10.407 21.513 1.00 85.00 254 LEU A CA 1
ATOM 1934 C C . LEU A 1 254 ? 12.375 9.577 20.737 1.00 85.00 254 LEU A C 1
ATOM 1936 O O . LEU A 1 254 ? 11.366 9.173 21.306 1.00 85.00 254 LEU A O 1
ATOM 1940 N N . LEU A 1 255 ? 12.637 9.253 19.467 1.00 78.62 255 LEU A N 1
ATOM 1941 C CA . LEU A 1 255 ? 11.761 8.385 18.674 1.00 78.62 255 LEU A CA 1
ATOM 1942 C C . LEU A 1 255 ? 11.650 6.975 19.269 1.00 78.62 255 LEU A C 1
ATOM 1944 O O . LEU A 1 255 ? 10.565 6.392 19.254 1.00 78.62 255 LEU A O 1
ATOM 1948 N N . GLN A 1 256 ? 12.742 6.418 19.798 1.00 87.25 256 GLN A N 1
ATOM 1949 C CA . GLN A 1 256 ? 12.706 5.136 20.506 1.00 87.25 256 GLN A CA 1
ATOM 1950 C C . GLN A 1 256 ? 11.902 5.224 21.808 1.00 87.25 256 GLN A C 1
ATOM 1952 O O . GLN A 1 256 ? 11.053 4.365 22.039 1.00 87.25 256 GLN A O 1
ATOM 1957 N N . ALA A 1 257 ? 12.105 6.275 22.609 1.00 83.50 257 ALA A N 1
ATOM 1958 C CA . ALA A 1 257 ? 11.356 6.499 23.844 1.00 83.50 257 ALA A CA 1
ATOM 1959 C C . ALA A 1 257 ? 9.847 6.640 23.578 1.00 83.50 257 ALA A C 1
ATOM 1961 O O . ALA A 1 257 ? 9.052 5.952 24.211 1.00 83.50 257 ALA A O 1
ATOM 1962 N N . VAL A 1 258 ? 9.455 7.430 22.571 1.00 78.38 258 VAL A N 1
ATOM 1963 C CA . VAL A 1 258 ? 8.048 7.592 22.162 1.00 78.38 258 VAL A CA 1
ATOM 1964 C C . VAL A 1 258 ? 7.442 6.265 21.702 1.00 78.38 258 VAL A C 1
ATOM 1966 O O . VAL A 1 258 ? 6.307 5.950 22.051 1.00 78.38 258 VAL A O 1
ATOM 1969 N N . ARG A 1 259 ? 8.183 5.443 20.945 1.00 85.50 259 ARG A N 1
ATOM 1970 C CA . ARG A 1 259 ? 7.710 4.105 20.539 1.00 85.50 259 ARG A CA 1
ATOM 1971 C C . ARG A 1 259 ? 7.509 3.179 21.736 1.00 85.50 259 ARG A C 1
ATOM 1973 O O . ARG A 1 259 ? 6.533 2.433 21.764 1.00 85.50 259 ARG A O 1
ATOM 1980 N N . GLN A 1 260 ? 8.419 3.221 22.705 1.00 89.75 260 GLN A N 1
ATOM 1981 C CA . GLN A 1 260 ? 8.321 2.421 23.921 1.00 89.75 260 GLN A CA 1
ATOM 1982 C C . GLN A 1 260 ? 7.141 2.867 24.793 1.00 89.75 260 GLN A C 1
ATOM 1984 O O . GLN A 1 260 ? 6.376 2.029 25.265 1.00 89.75 260 GLN A O 1
ATOM 1989 N N . GLU A 1 261 ? 6.946 4.174 24.959 1.00 85.81 261 GLU A N 1
ATOM 1990 C CA . GLU A 1 261 ? 5.813 4.735 25.693 1.00 85.81 261 GLU A CA 1
ATOM 1991 C C . GLU A 1 261 ? 4.478 4.407 25.012 1.00 85.81 261 GLU A C 1
ATOM 1993 O O . GLU A 1 261 ? 3.545 3.966 25.679 1.00 85.81 261 GLU A O 1
ATOM 1998 N N . ALA A 1 262 ? 4.408 4.496 23.680 1.00 75.38 262 ALA A N 1
ATOM 1999 C CA . ALA A 1 262 ? 3.235 4.082 22.915 1.00 75.38 262 ALA A CA 1
ATOM 2000 C C . ALA A 1 262 ? 2.915 2.586 23.098 1.00 75.38 262 ALA A C 1
ATOM 2002 O O . ALA A 1 262 ? 1.749 2.222 23.250 1.00 75.38 262 ALA A O 1
ATOM 2003 N N . ALA A 1 263 ? 3.932 1.717 23.133 1.00 84.69 263 ALA A N 1
ATOM 2004 C CA . ALA A 1 263 ? 3.744 0.290 23.403 1.00 84.69 263 ALA A CA 1
ATOM 2005 C C . ALA A 1 263 ? 3.226 0.035 24.832 1.00 84.69 263 ALA A C 1
ATOM 2007 O O . ALA A 1 263 ? 2.301 -0.755 25.022 1.00 84.69 263 ALA A O 1
ATOM 2008 N N . ASN A 1 264 ? 3.767 0.744 25.827 1.00 85.56 264 ASN A N 1
ATOM 2009 C CA . ASN A 1 264 ? 3.311 0.659 27.217 1.00 85.56 264 ASN A CA 1
ATOM 2010 C C . ASN A 1 264 ? 1.869 1.169 27.381 1.00 85.56 264 ASN A C 1
ATOM 2012 O O . ASN A 1 264 ? 1.065 0.554 28.086 1.00 85.56 264 ASN A O 1
ATOM 2016 N N . ALA A 1 265 ? 1.523 2.270 26.709 1.00 79.88 265 ALA A N 1
ATOM 2017 C CA . ALA A 1 265 ? 0.173 2.818 26.694 1.00 79.88 265 ALA A CA 1
ATOM 2018 C C . ALA A 1 265 ? -0.819 1.837 26.051 1.00 79.88 265 ALA A C 1
ATOM 2020 O O . ALA A 1 265 ? -1.877 1.581 26.624 1.00 79.88 265 ALA A O 1
ATOM 2021 N N . ALA A 1 266 ? -0.455 1.216 24.923 1.00 82.00 266 ALA A N 1
ATOM 2022 C CA . ALA A 1 266 ? -1.274 0.194 24.273 1.00 82.00 266 ALA A CA 1
ATOM 2023 C C . ALA A 1 266 ? -1.516 -1.024 25.183 1.00 82.00 266 ALA A C 1
ATOM 2025 O O . ALA A 1 266 ? -2.650 -1.483 25.305 1.00 82.00 266 ALA A O 1
ATOM 2026 N N . ALA A 1 267 ? -0.482 -1.509 25.879 1.00 84.56 267 ALA A N 1
ATOM 2027 C CA . ALA A 1 267 ? -0.616 -2.608 26.837 1.00 84.56 267 ALA A CA 1
ATOM 2028 C C . ALA A 1 267 ? -1.508 -2.236 28.038 1.00 84.56 267 ALA A C 1
ATOM 2030 O O . ALA A 1 267 ? -2.310 -3.047 28.502 1.00 84.56 267 ALA A O 1
ATOM 2031 N N . THR A 1 268 ? -1.400 -0.997 28.525 1.00 86.25 268 THR A N 1
ATOM 2032 C CA . THR A 1 268 ? -2.245 -0.483 29.616 1.00 86.25 268 THR A CA 1
ATOM 2033 C C . THR A 1 268 ? -3.706 -0.397 29.183 1.00 86.25 268 THR A C 1
ATOM 2035 O O . THR A 1 268 ? -4.590 -0.827 29.920 1.00 86.25 268 THR A O 1
ATOM 2038 N N . LEU A 1 269 ? -3.961 0.095 27.969 1.00 83.88 269 LEU A N 1
ATOM 2039 C CA . LEU A 1 269 ? -5.304 0.202 27.410 1.00 83.88 269 LEU A CA 1
ATOM 2040 C C . LEU A 1 269 ? -5.950 -1.179 27.230 1.00 83.88 269 LEU A C 1
ATOM 2042 O O . LEU A 1 269 ? -7.078 -1.368 27.670 1.00 83.88 269 LEU A O 1
ATOM 2046 N N . GLN A 1 270 ? -5.211 -2.172 26.721 1.00 84.12 270 GLN A N 1
ATOM 2047 C CA . GLN A 1 270 ? -5.687 -3.562 26.639 1.00 84.12 270 GLN A CA 1
ATOM 2048 C C . GLN A 1 270 ? -6.056 -4.147 28.009 1.00 84.12 270 GLN A C 1
ATOM 2050 O O . GLN A 1 270 ? -7.040 -4.878 28.133 1.00 84.12 270 GLN A O 1
ATOM 2055 N N . ARG A 1 271 ? -5.280 -3.831 29.054 1.00 89.44 271 ARG A N 1
ATOM 2056 C CA . ARG A 1 271 ? -5.581 -4.269 30.422 1.00 89.44 271 ARG A CA 1
ATOM 2057 C C . ARG A 1 271 ? -6.870 -3.635 30.942 1.00 89.44 271 ARG A C 1
ATOM 2059 O O . ARG A 1 271 ? -7.720 -4.349 31.460 1.00 89.44 271 ARG A O 1
ATOM 2066 N N . ILE A 1 272 ? -7.033 -2.325 30.749 1.00 83.56 272 ILE A N 1
ATOM 2067 C CA . ILE A 1 272 ? -8.249 -1.599 31.138 1.00 83.56 272 ILE A CA 1
ATOM 2068 C C . ILE A 1 272 ? -9.467 -2.145 30.385 1.00 83.56 272 ILE A C 1
ATOM 2070 O O . ILE A 1 272 ? -10.502 -2.381 30.998 1.00 83.56 272 ILE A O 1
ATOM 2074 N N . GLU A 1 273 ? -9.356 -2.404 29.080 1.00 82.94 273 GLU A N 1
ATOM 2075 C CA . GLU A 1 273 ? -10.434 -3.019 28.293 1.00 82.94 273 GLU A CA 1
ATOM 2076 C C . GLU A 1 273 ? -10.826 -4.400 28.835 1.00 82.94 273 GLU A C 1
ATOM 2078 O O . GLU A 1 273 ? -12.016 -4.702 28.956 1.00 82.94 273 GLU A O 1
ATOM 2083 N N . ALA A 1 274 ? -9.845 -5.232 29.203 1.00 84.00 274 ALA A N 1
ATOM 2084 C CA . ALA A 1 274 ? -10.098 -6.540 29.801 1.00 84.00 274 ALA A CA 1
ATOM 2085 C C . ALA A 1 274 ? -10.810 -6.429 31.161 1.00 84.00 274 ALA A C 1
ATOM 2087 O O . ALA A 1 274 ? -11.774 -7.162 31.403 1.00 84.00 274 ALA A O 1
ATOM 2088 N N . ASP A 1 275 ? -10.383 -5.492 32.011 1.00 84.69 275 ASP A N 1
ATOM 2089 C CA . ASP A 1 275 ? -10.984 -5.238 33.323 1.00 84.69 275 ASP A CA 1
ATOM 2090 C C . ASP A 1 275 ? -12.427 -4.719 33.182 1.00 84.69 275 ASP A C 1
ATOM 2092 O O . ASP A 1 275 ? -13.343 -5.248 33.817 1.00 84.69 275 ASP A O 1
ATOM 2096 N N . VAL A 1 276 ? -12.669 -3.771 32.267 1.00 83.62 276 VAL A N 1
ATOM 2097 C CA . VAL A 1 276 ? -14.013 -3.248 31.959 1.00 83.62 276 VAL A CA 1
ATOM 2098 C C . VAL A 1 276 ? -14.924 -4.352 31.421 1.00 83.62 276 VAL A C 1
ATOM 2100 O O . VAL A 1 276 ? -16.084 -4.448 31.822 1.00 83.62 276 VAL A O 1
ATOM 2103 N N . LEU A 1 277 ? -14.430 -5.227 30.539 1.00 81.00 277 LEU A N 1
ATOM 2104 C CA . LEU A 1 277 ? -15.208 -6.368 30.046 1.00 81.00 277 LEU A CA 1
ATOM 2105 C C . LEU A 1 277 ? -15.543 -7.366 31.163 1.00 81.00 277 LEU A C 1
ATOM 2107 O O . LEU A 1 277 ? -16.650 -7.916 31.175 1.00 81.00 277 LEU A O 1
ATOM 2111 N N . ALA A 1 278 ? -14.620 -7.608 32.095 1.00 84.94 278 ALA A N 1
ATOM 2112 C CA . ALA A 1 278 ? -14.854 -8.470 33.249 1.00 84.94 278 ALA A CA 1
ATOM 2113 C C . ALA A 1 278 ? -15.909 -7.873 34.195 1.00 84.94 278 ALA A C 1
ATOM 2115 O O . ALA A 1 278 ? -16.849 -8.571 34.586 1.00 84.94 278 ALA A O 1
ATOM 2116 N N . GLU A 1 279 ? -15.813 -6.577 34.493 1.00 86.31 279 GLU A N 1
ATOM 2117 C CA . GLU A 1 279 ? -16.792 -5.855 35.308 1.00 86.31 279 GLU A CA 1
ATOM 2118 C C . GLU A 1 279 ? -18.168 -5.838 34.637 1.00 86.31 279 GLU A C 1
ATOM 2120 O O . GLU A 1 279 ? -19.171 -6.187 35.263 1.00 86.31 279 GLU A O 1
ATOM 2125 N N . LYS A 1 280 ? -18.218 -5.555 33.329 1.00 82.75 280 LYS A N 1
ATOM 2126 C CA . LYS A 1 280 ? -19.439 -5.621 32.522 1.00 82.75 280 LYS A CA 1
ATOM 2127 C C . LYS A 1 280 ? -20.101 -6.990 32.676 1.00 82.75 280 LYS A C 1
ATOM 2129 O O . LYS A 1 280 ? -21.263 -7.067 33.070 1.00 82.75 280 LYS A O 1
ATOM 2134 N N . ARG A 1 281 ? -19.366 -8.087 32.451 1.00 84.81 281 ARG A N 1
ATOM 2135 C CA . ARG A 1 281 ? -19.887 -9.459 32.630 1.00 84.81 281 ARG A CA 1
ATOM 2136 C C . ARG A 1 281 ? -20.421 -9.700 34.044 1.00 84.81 281 ARG A C 1
ATOM 2138 O O . ARG A 1 281 ? -21.485 -10.301 34.174 1.00 84.81 281 ARG A O 1
ATOM 2145 N N . SER A 1 282 ? -19.724 -9.215 35.071 1.00 87.81 282 SER A N 1
ATOM 2146 C CA . SER A 1 282 ? -20.155 -9.310 36.472 1.00 87.81 282 SER A CA 1
ATOM 2147 C C . SER A 1 282 ? -21.484 -8.580 36.716 1.00 87.81 282 SER A C 1
ATOM 2149 O O . SER A 1 282 ? -22.427 -9.170 37.250 1.00 87.81 282 SER A O 1
ATOM 2151 N N . ILE A 1 283 ? -21.614 -7.338 36.234 1.00 81.19 283 ILE A N 1
ATOM 2152 C CA . ILE A 1 283 ? -22.842 -6.535 36.344 1.00 81.19 283 ILE A CA 1
ATOM 2153 C C . ILE A 1 283 ? -24.004 -7.221 35.616 1.00 81.19 283 ILE A C 1
ATOM 2155 O O . ILE A 1 283 ? -25.071 -7.400 36.203 1.00 81.19 283 ILE A O 1
ATOM 2159 N N . PHE A 1 284 ? -23.816 -7.659 34.365 1.00 79.12 284 PHE A N 1
ATOM 2160 C CA . PHE A 1 284 ? -24.877 -8.348 33.617 1.00 79.12 284 PHE A CA 1
ATOM 2161 C C . PHE A 1 284 ? -25.268 -9.683 34.269 1.00 79.12 284 PHE A C 1
ATOM 2163 O O . PHE A 1 284 ? -26.452 -10.016 34.296 1.00 79.12 284 PHE A O 1
ATOM 2170 N N . ALA A 1 285 ? -24.320 -10.438 34.835 1.00 80.75 285 ALA A N 1
ATOM 2171 C CA . ALA A 1 285 ? -24.625 -11.658 35.583 1.00 80.75 285 ALA A CA 1
ATOM 2172 C C . ALA A 1 285 ? -25.467 -11.365 36.838 1.00 80.75 285 ALA A C 1
ATOM 2174 O O . ALA A 1 285 ? -26.460 -12.053 37.084 1.00 80.75 285 ALA A O 1
ATOM 2175 N N . ALA A 1 286 ? -25.126 -10.311 37.586 1.00 80.50 286 ALA A N 1
ATOM 2176 C CA . ALA A 1 286 ? -25.882 -9.867 38.755 1.00 80.50 286 ALA A CA 1
ATOM 2177 C C . ALA A 1 286 ? -27.283 -9.338 38.396 1.00 80.50 286 ALA A C 1
ATOM 2179 O O . ALA A 1 286 ? -28.246 -9.576 39.122 1.00 80.50 286 ALA A O 1
ATOM 2180 N N . LEU A 1 287 ? -27.430 -8.642 37.266 1.00 76.12 287 LEU A N 1
ATOM 2181 C CA . LEU A 1 287 ? -28.738 -8.204 36.772 1.00 76.12 287 LEU A CA 1
ATOM 2182 C C . LEU A 1 287 ? -29.602 -9.400 36.353 1.00 76.12 287 LEU A C 1
ATOM 2184 O O . LEU A 1 287 ? -30.767 -9.475 36.740 1.00 76.12 287 LEU A O 1
ATOM 2188 N N . ARG A 1 288 ? -29.033 -10.375 35.632 1.00 80.56 288 ARG A N 1
ATOM 2189 C CA . ARG A 1 288 ? -29.749 -11.600 35.236 1.00 80.56 288 ARG A CA 1
ATOM 2190 C C . ARG A 1 288 ? -30.212 -12.413 36.442 1.00 80.56 288 ARG A C 1
ATOM 2192 O O . ARG A 1 288 ? -31.346 -12.882 36.434 1.00 80.56 288 ARG A O 1
ATOM 2199 N N . SER A 1 289 ? -29.386 -12.557 37.481 1.00 80.75 289 SER A N 1
ATOM 2200 C CA . SER A 1 289 ? -29.787 -13.281 38.696 1.00 80.75 289 SER A CA 1
ATOM 2201 C C . SER A 1 289 ? -30.914 -12.571 39.453 1.00 80.75 289 SER A C 1
ATOM 2203 O O . SER A 1 289 ? -31.812 -13.235 39.965 1.00 80.75 289 SER A O 1
ATOM 2205 N N . ARG A 1 290 ? -30.929 -11.229 39.460 1.00 78.75 290 ARG A N 1
ATOM 2206 C CA . ARG A 1 290 ? -32.014 -10.426 40.052 1.00 78.75 290 ARG A CA 1
ATOM 2207 C C . ARG A 1 290 ? -33.316 -10.507 39.256 1.00 78.75 290 ARG A C 1
ATOM 2209 O O . ARG A 1 290 ? -34.379 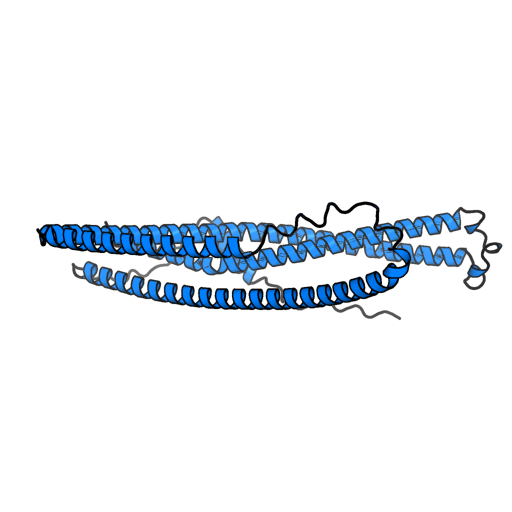-10.637 39.853 1.00 78.75 290 ARG A O 1
ATOM 2216 N N . CYS A 1 291 ? -33.250 -10.461 37.927 1.00 75.81 291 CYS A N 1
ATOM 2217 C CA . CYS A 1 291 ? -34.437 -10.543 37.071 1.00 75.81 291 CYS A CA 1
ATOM 2218 C C . CYS A 1 291 ? -34.998 -11.972 36.961 1.00 75.81 291 CYS A C 1
ATOM 2220 O O . CYS A 1 291 ? -36.207 -12.142 36.850 1.00 75.81 291 CYS A O 1
ATOM 2222 N N . GLY A 1 292 ? -34.147 -13.002 37.025 1.00 60.62 292 GLY A N 1
ATOM 2223 C CA . GLY A 1 292 ? -34.556 -14.409 36.934 1.00 60.62 292 GLY A CA 1
ATOM 2224 C C . GLY A 1 292 ? -35.221 -14.975 38.196 1.00 60.62 292 GLY A C 1
ATOM 2225 O O . GLY A 1 292 ? -35.796 -16.060 38.139 1.00 60.62 292 GLY A O 1
ATOM 2226 N N . GLY A 1 293 ? -35.174 -14.255 39.325 1.00 55.19 293 GLY A N 1
ATOM 2227 C CA . GLY A 1 293 ? -35.782 -14.670 40.596 1.00 55.19 293 GLY A CA 1
ATOM 2228 C C . GLY A 1 293 ? -37.313 -14.580 40.641 1.00 55.19 293 GLY A C 1
ATOM 2229 O O . GLY A 1 293 ? -37.928 -15.144 41.543 1.00 55.19 293 GLY A O 1
ATOM 2230 N N . VAL A 1 294 ? -37.945 -13.923 39.664 1.00 50.97 294 VAL A N 1
ATOM 2231 C CA . VAL A 1 294 ? -39.407 -13.872 39.535 1.00 50.97 294 VAL A CA 1
ATOM 2232 C C . VAL A 1 294 ? -39.816 -14.773 38.369 1.00 50.97 294 VAL A C 1
ATOM 2234 O O . VAL A 1 294 ? -39.949 -14.335 37.235 1.00 50.97 294 VAL A O 1
ATOM 2237 N N . ALA A 1 295 ? -39.967 -16.063 38.669 1.00 44.50 295 ALA A N 1
ATOM 2238 C CA . ALA A 1 295 ? -40.620 -17.068 37.829 1.00 44.50 295 ALA A CA 1
ATOM 2239 C C . ALA A 1 295 ? -40.127 -17.166 36.369 1.00 44.50 295 ALA A C 1
ATOM 2241 O O . ALA A 1 295 ? -40.894 -17.001 35.420 1.00 44.50 295 ALA A O 1
ATOM 2242 N N . ALA A 1 296 ? -38.878 -17.597 36.177 1.00 45.31 296 ALA A N 1
ATOM 2243 C CA . ALA A 1 296 ? -38.560 -18.399 35.000 1.00 45.31 296 ALA A CA 1
ATOM 2244 C C . ALA A 1 296 ? -39.257 -19.766 35.141 1.00 45.31 296 ALA A C 1
ATOM 2246 O O . ALA A 1 296 ? -38.679 -20.740 35.623 1.00 45.31 296 ALA A O 1
ATOM 2247 N N . VAL A 1 297 ? -40.532 -19.834 34.741 1.00 48.97 297 VAL A N 1
ATOM 2248 C CA . VAL A 1 297 ? -41.130 -21.094 34.285 1.00 48.97 297 VAL A CA 1
ATOM 2249 C C . VAL A 1 297 ? -40.172 -21.637 33.235 1.00 48.97 297 VAL A C 1
ATOM 2251 O O . VAL A 1 297 ? -39.845 -20.929 32.284 1.00 48.97 297 VAL A O 1
ATOM 2254 N N . ALA A 1 298 ? -39.662 -22.843 33.466 1.00 45.97 298 ALA A N 1
ATOM 2255 C CA . ALA A 1 298 ? -38.700 -23.516 32.613 1.00 45.97 298 ALA A CA 1
ATOM 2256 C C . ALA A 1 298 ? -39.222 -23.586 31.169 1.00 45.97 298 ALA A C 1
ATOM 2258 O O . ALA A 1 298 ? -39.937 -24.513 30.791 1.00 45.97 298 ALA A O 1
ATOM 2259 N N . ALA A 1 299 ? -38.875 -22.591 30.355 1.00 46.28 299 ALA A N 1
ATOM 2260 C CA . ALA A 1 299 ? -38.970 -22.702 28.918 1.00 46.28 299 ALA A CA 1
ATOM 2261 C C . ALA A 1 299 ? -37.914 -23.734 28.525 1.00 46.28 299 ALA A C 1
ATOM 2263 O O . ALA A 1 299 ? -36.711 -23.501 28.666 1.00 46.28 299 ALA A O 1
ATOM 2264 N N . ALA A 1 300 ? -38.395 -24.912 28.131 1.00 43.84 300 ALA A N 1
ATOM 2265 C CA . ALA A 1 300 ? -37.596 -25.981 27.562 1.00 43.84 300 ALA A CA 1
ATOM 2266 C C . ALA A 1 300 ? -36.608 -25.416 26.525 1.00 43.84 300 ALA A C 1
ATOM 2268 O O . ALA A 1 300 ? -36.939 -24.429 25.861 1.00 43.84 300 ALA A O 1
ATOM 2269 N N . PRO A 1 301 ? -35.417 -26.021 26.366 1.00 45.22 301 PRO A N 1
ATOM 2270 C CA . PRO A 1 301 ? -34.457 -25.599 25.359 1.00 45.22 301 PRO A CA 1
ATOM 2271 C C . PRO A 1 301 ? -35.145 -25.628 23.996 1.00 45.22 301 PRO A C 1
ATOM 2273 O O . PRO A 1 301 ? -35.386 -26.691 23.424 1.00 45.22 301 PRO A O 1
ATOM 2276 N N . VAL A 1 302 ? -35.501 -24.447 23.489 1.00 43.25 302 VAL A N 1
ATOM 2277 C CA . VAL A 1 302 ? -35.873 -24.280 22.094 1.00 43.25 302 VAL A CA 1
ATOM 2278 C C . VAL A 1 302 ? -34.601 -24.617 21.346 1.00 43.25 302 VAL A C 1
ATOM 2280 O O . VAL A 1 302 ? -33.639 -23.850 21.366 1.00 43.25 302 VAL A O 1
ATOM 2283 N N . ALA A 1 303 ? -34.571 -25.817 20.769 1.00 41.06 303 ALA A N 1
ATOM 2284 C CA . ALA A 1 303 ? -33.579 -26.186 19.788 1.00 41.06 303 ALA A CA 1
ATOM 2285 C C . ALA A 1 303 ? -33.530 -25.037 18.783 1.00 41.06 303 ALA A C 1
ATOM 2287 O O . ALA A 1 303 ? -34.512 -24.769 18.088 1.00 41.06 303 ALA A O 1
ATOM 2288 N N . THR A 1 304 ? -32.411 -24.322 18.761 1.00 42.56 304 THR A N 1
ATOM 2289 C CA . THR A 1 304 ? -32.060 -23.374 17.716 1.00 42.56 304 THR A CA 1
ATOM 2290 C C . THR A 1 304 ? -31.890 -24.186 16.441 1.00 42.56 304 THR A C 1
ATOM 2292 O O . THR A 1 304 ? -30.787 -24.505 16.007 1.00 42.56 304 THR A O 1
ATOM 2295 N N . ALA A 1 305 ? -33.019 -24.566 15.843 1.00 41.44 305 ALA A N 1
ATOM 2296 C CA . ALA A 1 305 ? -33.085 -24.818 14.428 1.00 41.44 305 ALA A CA 1
ATOM 2297 C C . ALA A 1 305 ? -32.532 -23.548 13.793 1.00 41.44 305 ALA A C 1
ATOM 2299 O O . ALA A 1 305 ? -33.083 -22.459 13.967 1.00 41.44 305 ALA A O 1
ATOM 2300 N N . THR A 1 306 ? -31.383 -23.690 13.146 1.00 45.19 306 THR A N 1
ATOM 2301 C CA . THR A 1 306 ? -30.761 -22.681 12.304 1.00 45.19 306 THR A CA 1
ATOM 2302 C C . THR A 1 306 ? -31.709 -22.445 11.131 1.00 45.19 306 THR A C 1
ATOM 2304 O O . THR A 1 306 ? -31.514 -22.945 10.029 1.00 45.19 306 THR A O 1
ATOM 2307 N N . ALA A 1 307 ? -32.819 -21.756 11.388 1.00 40.81 307 ALA A N 1
ATOM 2308 C CA . ALA A 1 307 ? -33.632 -21.190 10.344 1.00 40.81 307 ALA A CA 1
ATOM 2309 C C . ALA A 1 307 ? -32.745 -20.127 9.709 1.00 40.81 307 ALA A C 1
ATOM 2311 O O . ALA A 1 307 ? -32.463 -19.090 10.309 1.00 40.81 307 ALA A O 1
ATOM 2312 N N . VAL A 1 308 ? -32.244 -20.455 8.522 1.00 45.50 308 VAL A N 1
ATOM 2313 C CA . VAL A 1 308 ? -31.664 -19.523 7.563 1.00 45.50 308 VAL A CA 1
ATOM 2314 C C . VAL A 1 308 ? -32.779 -18.533 7.218 1.00 45.50 308 VAL A C 1
ATOM 2316 O O . VAL A 1 308 ? -33.517 -18.704 6.253 1.00 45.50 308 VAL A O 1
ATOM 2319 N N . ILE A 1 309 ? -32.999 -17.558 8.099 1.00 40.62 309 ILE A N 1
ATOM 2320 C CA . ILE A 1 309 ? -33.862 -16.415 7.834 1.00 40.62 309 ILE A CA 1
ATOM 2321 C C . ILE A 1 309 ? -33.074 -15.572 6.847 1.00 40.62 309 ILE A C 1
ATOM 2323 O O . ILE A 1 309 ? -31.960 -15.159 7.154 1.00 40.62 309 ILE A O 1
ATOM 2327 N N . GLY A 1 310 ? -33.639 -15.418 5.649 1.00 45.19 310 GLY A N 1
ATOM 2328 C CA . GLY A 1 310 ? -33.002 -14.820 4.485 1.00 45.19 310 GLY A CA 1
ATOM 2329 C C . GLY A 1 310 ? -32.285 -13.515 4.800 1.00 45.19 310 GLY A C 1
ATOM 2330 O O . GLY A 1 310 ? -32.896 -12.451 4.836 1.00 45.19 310 GLY A O 1
ATOM 2331 N N . SER A 1 311 ? -30.975 -13.615 4.985 1.00 43.78 311 SER A N 1
ATOM 2332 C CA . SER A 1 311 ? -30.045 -1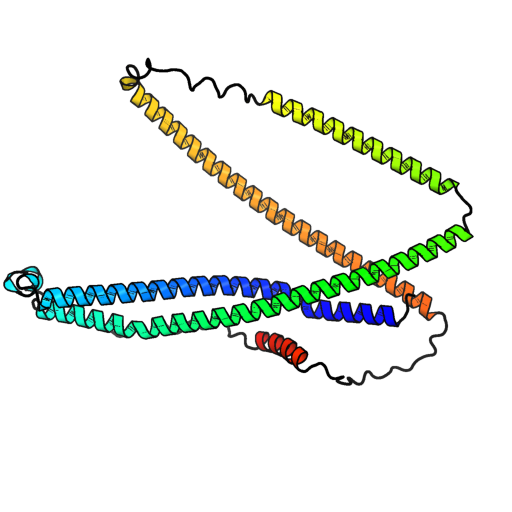2.523 4.762 1.00 43.78 311 SER A CA 1
ATOM 2333 C C . SER A 1 311 ? -30.114 -12.161 3.285 1.00 43.78 311 SER A C 1
ATOM 2335 O O . SER A 1 311 ? -30.077 -13.034 2.411 1.00 43.78 311 SER A O 1
ATOM 2337 N N . ASP A 1 312 ? -30.243 -10.865 3.024 1.00 45.69 312 ASP A N 1
ATOM 2338 C CA . ASP A 1 312 ? -30.167 -10.280 1.693 1.00 45.69 312 ASP A CA 1
ATOM 2339 C C . ASP A 1 312 ? -28.933 -10.873 0.973 1.00 45.69 312 ASP A C 1
ATOM 2341 O O . ASP A 1 312 ? -27.841 -10.887 1.553 1.00 45.69 312 ASP A O 1
ATOM 2345 N N . PRO A 1 313 ? -29.054 -11.428 -0.250 1.00 54.06 313 PRO A N 1
ATOM 2346 C CA . PRO A 1 313 ? -27.947 -12.101 -0.938 1.00 54.06 313 PRO A CA 1
ATOM 2347 C C . PRO A 1 313 ? -26.668 -11.251 -1.049 1.00 54.06 313 PRO A C 1
ATOM 2349 O O . PRO A 1 313 ? -25.576 -11.798 -1.208 1.00 54.06 313 PRO A O 1
ATOM 2352 N N . LYS A 1 314 ? -26.774 -9.924 -0.905 1.00 54.50 314 LYS A N 1
ATOM 2353 C CA . LYS A 1 314 ? -25.632 -9.002 -0.858 1.00 54.50 314 LYS A CA 1
ATOM 2354 C C . LYS A 1 314 ? -24.757 -9.160 0.393 1.00 54.50 314 LYS A C 1
ATOM 2356 O O . LYS A 1 314 ? -23.535 -9.078 0.270 1.00 54.50 314 LYS A O 1
ATOM 2361 N N . ASP A 1 315 ? -25.332 -9.469 1.552 1.00 46.22 315 ASP A N 1
ATOM 2362 C CA . ASP A 1 315 ? -24.573 -9.635 2.801 1.00 46.22 315 ASP A CA 1
ATOM 2363 C C . ASP A 1 315 ? -23.813 -10.969 2.822 1.00 46.22 315 ASP A C 1
ATOM 2365 O O . ASP A 1 315 ? -22.675 -11.052 3.294 1.00 46.22 315 ASP A O 1
ATOM 2369 N N . HIS A 1 316 ? -24.379 -12.004 2.190 1.00 53.25 316 HIS A N 1
ATOM 2370 C CA . HIS A 1 316 ? -23.667 -13.257 1.951 1.00 53.25 316 HIS A CA 1
ATOM 2371 C C . HIS A 1 316 ? -22.520 -13.096 0.957 1.00 53.25 316 HIS A C 1
ATOM 2373 O O . HIS A 1 316 ? -21.469 -13.702 1.160 1.00 53.25 316 HIS A O 1
ATOM 2379 N N . MET A 1 317 ? -22.670 -12.267 -0.081 1.00 57.59 317 MET A N 1
ATOM 2380 C CA . MET A 1 317 ? -21.573 -11.980 -1.009 1.00 57.59 317 MET A CA 1
ATOM 2381 C C . MET A 1 317 ? -20.415 -11.262 -0.311 1.00 57.59 317 MET A C 1
ATOM 2383 O O . MET A 1 317 ? -19.270 -11.609 -0.574 1.00 57.59 317 MET A O 1
ATOM 2387 N N . ALA A 1 318 ? -20.679 -10.334 0.615 1.00 57.56 318 ALA A N 1
ATOM 2388 C CA . ALA A 1 318 ? -19.624 -9.650 1.364 1.00 57.56 318 ALA A CA 1
ATOM 2389 C C . ALA A 1 318 ? -18.870 -10.602 2.311 1.00 57.56 318 ALA A C 1
ATOM 2391 O O . ALA A 1 318 ? -17.640 -10.660 2.274 1.00 57.56 318 ALA A O 1
ATOM 2392 N N . ALA A 1 319 ? -19.585 -11.408 3.103 1.00 52.94 319 ALA A N 1
ATOM 2393 C CA . ALA A 1 319 ? -18.959 -12.380 4.006 1.00 52.94 319 ALA A CA 1
ATOM 2394 C C . ALA A 1 319 ? -18.200 -13.484 3.241 1.00 52.94 319 ALA A C 1
ATOM 2396 O O . ALA A 1 319 ? -17.094 -13.870 3.623 1.00 52.94 319 ALA A O 1
ATOM 2397 N N . THR A 1 320 ? -18.752 -13.937 2.112 1.00 61.69 320 THR A N 1
ATOM 2398 C CA . THR A 1 320 ? -18.134 -14.967 1.266 1.00 61.69 320 THR A CA 1
ATOM 2399 C C . THR A 1 320 ? -16.957 -14.402 0.472 1.00 61.69 320 THR A C 1
ATOM 2401 O O . THR A 1 320 ? -15.966 -15.101 0.305 1.00 61.69 320 THR A O 1
ATOM 2404 N N . ALA A 1 321 ? -16.993 -13.134 0.048 1.00 61.56 321 ALA A N 1
ATOM 2405 C CA . ALA A 1 321 ? -15.855 -12.464 -0.584 1.00 61.56 321 ALA A CA 1
ATOM 2406 C C . ALA A 1 321 ? -14.688 -12.278 0.394 1.00 61.56 321 ALA A C 1
ATOM 2408 O O . ALA A 1 321 ? -13.541 -12.510 0.018 1.00 61.56 321 ALA A O 1
ATOM 2409 N N . VAL A 1 322 ? -14.962 -11.936 1.659 1.00 64.12 322 VAL A N 1
ATOM 2410 C CA . VAL A 1 322 ? -13.923 -11.871 2.699 1.00 64.12 322 VAL A CA 1
ATOM 2411 C C . VAL A 1 322 ? -13.334 -13.261 2.949 1.00 64.12 322 VAL A C 1
ATOM 2413 O O . VAL A 1 322 ? -12.116 -13.415 2.944 1.00 64.12 322 VAL A O 1
ATOM 2416 N N . GLN A 1 323 ? -14.158 -14.301 3.089 1.00 60.72 323 GLN A N 1
ATOM 2417 C CA . GLN A 1 323 ? -13.670 -15.662 3.335 1.00 60.72 323 GLN A CA 1
ATOM 2418 C C . GLN A 1 323 ? -12.947 -16.276 2.118 1.00 60.72 323 GLN A C 1
ATOM 2420 O O . GLN A 1 323 ? -11.948 -16.976 2.286 1.00 60.72 323 GLN A O 1
ATOM 2425 N N . ALA A 1 324 ? -13.386 -15.963 0.895 1.00 63.44 324 ALA A N 1
ATOM 2426 C CA . ALA A 1 324 ? -12.720 -16.355 -0.346 1.00 63.44 324 ALA A CA 1
ATOM 2427 C C . ALA A 1 324 ? -11.377 -15.632 -0.523 1.00 63.44 324 ALA A C 1
ATOM 2429 O O . ALA A 1 324 ? -10.391 -16.286 -0.851 1.00 63.44 324 ALA A O 1
ATOM 2430 N N . ALA A 1 325 ? -11.294 -14.332 -0.209 1.00 60.69 325 ALA A N 1
ATOM 2431 C CA . ALA A 1 325 ? -10.038 -13.577 -0.236 1.00 60.69 325 ALA A CA 1
ATOM 2432 C C . ALA A 1 325 ? -8.985 -14.145 0.736 1.00 60.69 325 ALA A C 1
ATOM 2434 O O . ALA A 1 325 ? -7.787 -14.097 0.454 1.00 60.69 325 ALA A O 1
ATOM 2435 N N . TRP A 1 326 ? -9.418 -14.741 1.852 1.00 60.03 326 TRP A N 1
ATOM 2436 C CA . TRP A 1 326 ? -8.534 -15.466 2.769 1.00 60.03 326 TRP A CA 1
ATOM 2437 C C . TRP A 1 326 ? -8.047 -16.814 2.212 1.00 60.03 326 TRP A C 1
ATOM 2439 O O . TRP A 1 326 ? -6.919 -17.214 2.500 1.00 60.03 326 TRP A O 1
ATOM 2449 N N . GLN A 1 327 ? -8.857 -17.510 1.407 1.00 60.75 327 GLN A N 1
ATOM 2450 C CA . GLN A 1 327 ? -8.509 -18.817 0.831 1.00 60.75 327 GLN A CA 1
ATOM 2451 C C . GLN A 1 327 ? -7.707 -18.719 -0.473 1.00 60.75 327 GLN A C 1
ATOM 2453 O O . GLN A 1 327 ? -6.909 -19.608 -0.760 1.00 60.75 327 GLN A O 1
ATOM 2458 N N . THR A 1 328 ? -7.863 -17.644 -1.248 1.00 49.16 328 THR A N 1
ATOM 2459 C CA . THR A 1 328 ? -7.146 -17.456 -2.520 1.00 49.16 328 THR A CA 1
ATOM 2460 C C . THR A 1 328 ? -5.777 -16.807 -2.367 1.00 49.16 328 THR A C 1
ATOM 2462 O O . THR A 1 328 ? -5.177 -16.461 -3.379 1.00 49.16 328 THR A O 1
ATOM 2465 N N . ARG A 1 329 ? -5.261 -16.638 -1.140 1.00 46.94 329 ARG A N 1
ATOM 2466 C CA . ARG A 1 329 ? -3.907 -16.128 -0.885 1.00 46.94 329 ARG A CA 1
ATOM 2467 C C . ARG A 1 329 ? -2.895 -16.982 -1.671 1.00 46.94 329 ARG A C 1
ATOM 2469 O O . ARG A 1 329 ? -2.647 -18.123 -1.276 1.00 46.94 329 ARG A O 1
ATOM 2476 N N . PRO A 1 330 ? -2.295 -16.482 -2.769 1.00 44.56 330 PRO A N 1
ATOM 2477 C CA . PRO A 1 330 ? -1.239 -17.224 -3.430 1.00 44.56 330 PRO A CA 1
ATOM 2478 C C . PRO A 1 330 ? -0.054 -17.260 -2.468 1.00 44.56 330 PRO A C 1
ATOM 2480 O O . PRO A 1 330 ? 0.259 -16.256 -1.825 1.00 44.56 330 PRO A O 1
ATOM 2483 N N . ALA A 1 331 ? 0.581 -18.424 -2.330 1.00 47.84 331 ALA A N 1
ATOM 2484 C CA . ALA A 1 331 ? 1.804 -18.566 -1.556 1.00 47.84 331 ALA A CA 1
ATOM 2485 C C . ALA A 1 331 ? 2.830 -17.545 -2.075 1.00 47.84 331 ALA A C 1
ATOM 2487 O O . ALA A 1 331 ? 3.414 -17.710 -3.148 1.00 47.84 331 ALA A O 1
ATOM 2488 N N . ALA A 1 332 ? 3.000 -16.450 -1.334 1.00 44.72 332 ALA A N 1
ATOM 2489 C CA . ALA A 1 332 ? 3.973 -15.413 -1.620 1.00 44.72 332 ALA A CA 1
ATOM 2490 C C . ALA A 1 332 ? 5.367 -16.033 -1.454 1.00 44.72 332 ALA A C 1
ATOM 2492 O O . ALA A 1 332 ? 5.880 -16.142 -0.345 1.00 44.72 332 ALA A O 1
ATOM 2493 N N . GLY A 1 333 ? 5.936 -16.536 -2.550 1.00 44.28 333 GLY A N 1
ATOM 2494 C CA . GLY A 1 333 ? 7.224 -17.229 -2.515 1.00 44.28 333 GLY A CA 1
ATOM 2495 C C . GLY A 1 333 ? 7.665 -17.909 -3.809 1.00 44.28 333 GLY A C 1
ATOM 2496 O O . GLY A 1 333 ? 8.836 -18.257 -3.918 1.00 44.28 333 GLY A O 1
ATOM 2497 N N . ALA A 1 334 ? 6.798 -18.074 -4.812 1.00 40.50 334 ALA A N 1
ATOM 2498 C CA . ALA A 1 334 ? 7.229 -18.587 -6.111 1.00 40.50 334 ALA A CA 1
ATOM 2499 C C . ALA A 1 334 ? 7.889 -17.470 -6.940 1.00 40.50 334 ALA A C 1
ATOM 2501 O O . ALA A 1 334 ? 7.259 -16.828 -7.780 1.00 40.50 334 ALA A O 1
ATOM 2502 N N . THR A 1 335 ? 9.173 -17.217 -6.691 1.00 50.88 335 THR A N 1
ATOM 2503 C CA . THR A 1 335 ? 10.043 -16.520 -7.641 1.00 50.88 335 THR A CA 1
ATOM 2504 C C . THR A 1 335 ? 10.031 -17.293 -8.966 1.00 50.88 335 THR A C 1
ATOM 2506 O O . THR A 1 335 ? 10.304 -18.496 -8.960 1.00 50.88 335 THR A O 1
ATOM 2509 N N . PRO A 1 336 ? 9.723 -16.658 -10.112 1.00 49.09 336 PRO A N 1
ATOM 2510 C CA . PRO A 1 336 ? 9.842 -17.331 -11.397 1.00 49.09 336 PRO A CA 1
ATOM 2511 C C . PRO A 1 336 ? 11.310 -17.736 -11.618 1.00 49.09 336 PRO A C 1
ATOM 2513 O O . PRO A 1 336 ? 12.209 -16.959 -11.272 1.00 49.09 336 PRO A O 1
ATOM 2516 N N . PRO A 1 337 ? 11.582 -18.933 -12.170 1.00 49.28 337 PRO A N 1
ATOM 2517 C CA . PRO A 1 337 ? 12.943 -19.358 -12.458 1.00 49.28 337 PRO A CA 1
ATOM 2518 C C . PRO A 1 337 ? 13.575 -18.349 -13.418 1.00 49.28 337 PRO A C 1
ATOM 2520 O O . PRO A 1 337 ? 13.093 -18.145 -14.533 1.00 49.28 337 PRO A O 1
ATOM 2523 N N . MET A 1 338 ? 14.643 -17.687 -12.966 1.00 48.91 338 MET A N 1
ATOM 2524 C CA . MET A 1 338 ? 15.475 -16.867 -13.838 1.00 48.91 338 MET A CA 1
ATOM 2525 C C . MET A 1 338 ? 15.995 -17.764 -14.959 1.00 48.91 338 MET A C 1
ATOM 2527 O O . MET A 1 338 ? 16.733 -18.716 -14.705 1.00 48.91 338 MET A O 1
ATOM 2531 N N . GLY A 1 339 ? 15.555 -17.476 -16.185 1.00 52.44 339 GLY A N 1
ATOM 2532 C CA . GLY A 1 339 ? 15.996 -18.174 -17.382 1.00 52.44 339 GLY A CA 1
ATOM 2533 C C . GLY A 1 339 ? 17.518 -18.204 -17.439 1.00 52.44 339 GLY A C 1
ATOM 2534 O O . GLY A 1 339 ? 18.176 -17.172 -17.292 1.00 52.44 339 GLY A O 1
ATOM 2535 N N . GLN A 1 340 ? 18.069 -19.404 -17.612 1.00 46.03 340 GLN A N 1
ATOM 2536 C CA . GLN A 1 340 ? 19.496 -19.568 -17.826 1.00 46.03 340 GLN A CA 1
ATOM 2537 C C . GLN A 1 340 ? 19.920 -18.822 -19.100 1.00 46.03 340 GLN A C 1
ATOM 2539 O O . GLN A 1 340 ? 19.194 -18.859 -20.098 1.00 46.03 340 GLN A O 1
ATOM 2544 N N . PRO A 1 341 ? 21.082 -18.148 -19.091 1.00 48.62 341 PRO A N 1
ATOM 2545 C CA . PRO A 1 341 ? 21.632 -17.569 -20.301 1.00 48.62 341 PRO A CA 1
ATOM 2546 C C . PRO A 1 341 ? 21.993 -18.700 -21.269 1.00 48.62 341 PRO A C 1
ATOM 2548 O O . PRO A 1 341 ? 22.811 -19.563 -20.955 1.00 48.62 341 PRO A O 1
ATOM 2551 N N . VAL A 1 342 ? 21.363 -18.687 -22.442 1.00 54.22 342 VAL A N 1
ATOM 2552 C CA . VAL A 1 342 ? 21.798 -19.485 -23.588 1.00 54.22 342 VAL A CA 1
ATOM 2553 C C . VAL A 1 342 ? 23.105 -18.862 -24.081 1.00 54.22 342 VAL A C 1
ATOM 2555 O O . VAL A 1 342 ? 23.111 -17.697 -24.487 1.00 54.22 342 VAL A O 1
ATOM 2558 N N . TYR A 1 343 ? 24.196 -19.616 -23.958 1.00 58.38 343 TYR A N 1
ATOM 2559 C CA . TYR A 1 343 ? 25.486 -19.328 -24.588 1.00 58.38 343 TYR A CA 1
ATOM 2560 C C . TYR A 1 343 ? 25.511 -19.864 -26.017 1.00 58.38 343 TYR A C 1
ATOM 2562 O O . TYR A 1 343 ? 24.939 -20.956 -26.237 1.00 58.38 343 TYR A O 1
#

Radius of gyration: 38.9 Å; chains: 1; bounding box: 87×76×102 Å

Secondary structure (DSSP, 8-state):
---HHHHHHHHHHHHHHHHTTTHHHHHHHHHHHHHHHHHHHHHHHHHHHHHHHHHHHHHHHHHHHHH-TTTS-GGG-HHHHTTTHHHHHHHHHHHHHHHHHHHHHHHHHHHHHHHHHHHHHHHHHHHHHHHHHHHHHHHHHHHHHHHHHHHHHHHHHHHHHHHH---HHHHHHHHHHHHHHHHHHHHHHHHHHHHHHHHHHHT-TTSSSSSS---SSSTTTHHHHHHHHHHHHHHHHHHHHHHHHHHHHHHHHHHHHHHHHHHHHHHHHHHHHHHHHHHHHHHHHHHHHHHHTTT-----------------HHHHHHHHHHHHHHH----TT-PPP-PPP--

Sequence (343 aa):
MVDAGFFSRHDALSAEAQSLLYADGALSETQQNLRSVTSAERSAESQRVANQRKQAQRERRIDRCENSWFYGTTALQPQTWVYGGVSAKIARQKAKLEADRASAPSLQSREAALEQTIEDLKAQAQALQGAVARRRALETEAAGMFESARAHQTNQGAQFNNVLDGSEFIEHMQQGHRDQLMQQAQMEAHQAGVVLTRALQSNGAGTAMMEIFGGDFGDAVAGMQAGGRIQRNIGVLAQCEQLTAQQEARVNALLQAVRQEAANAAATLQRIEADVLAEKRSIFAALRSRCGGVAAVAAAPVATATAVIGSDPKDHMAATAVQAAWQTRPAAGATPPMGQPVY